Protein AF-A0A8I2YK38-F1 (afdb_monomer)

Mean predicted aligned error: 12.01 Å

Radius of gyration: 21.18 Å; Cα contacts (8 Å, |Δi|>4): 171; chains: 1; bounding box: 51×38×68 Å

Foldseek 3Di:
DDDDDDPPQDDCPVVVCVLCVVPVLEDADDDDLLLLLPPVSVVLLDPDPVLLVVVLVVCVVVVADSVLSCPDPPDPDRSVVSLVVSLVPQPDPVSSVVVSVVSVVVRQVSVCVSVLHQEDEDAQALVNLVQVQVVCVVVVNVVCVVCVAWPWAFRDDPPPDVPTSIYTYDYPNSHPHPLRVVVVCVVVVRDDPDRPPPPPCPVGPCSVPVVVSVVVVVVVVVVPVPPDPPVVVVVVVVVVPVVVVVVVVPPPDSHYD

Structure (mmCIF, N/CA/C/O backbone):
data_AF-A0A8I2YK38-F1
#
_entry.id   AF-A0A8I2YK38-F1
#
loop_
_atom_site.group_PDB
_atom_site.id
_atom_site.type_symbol
_atom_site.label_atom_id
_atom_site.label_alt_id
_atom_site.label_comp_id
_atom_site.label_asym_id
_atom_site.label_entity_id
_atom_site.label_seq_id
_atom_site.pdbx_PDB_ins_code
_atom_site.Cartn_x
_atom_site.Cartn_y
_atom_site.Cartn_z
_atom_site.occupancy
_atom_site.B_iso_or_equiv
_atom_site.auth_seq_id
_atom_site.auth_comp_id
_atom_site.auth_asym_id
_atom_site.auth_atom_id
_atom_site.pdbx_PDB_model_num
ATOM 1 N N . MET A 1 1 ? 30.674 -10.933 -12.367 1.00 35.00 1 MET A N 1
ATOM 2 C CA . MET A 1 1 ? 30.096 -10.271 -11.176 1.00 35.00 1 MET A CA 1
ATOM 3 C C . MET A 1 1 ? 29.044 -11.216 -10.600 1.00 35.00 1 MET A C 1
ATOM 5 O O . MET A 1 1 ? 28.008 -11.400 -11.221 1.00 35.00 1 MET A O 1
ATOM 9 N N . ALA A 1 2 ? 29.366 -11.944 -9.526 1.00 27.92 2 ALA A N 1
ATOM 10 C CA . ALA A 1 2 ? 28.515 -13.015 -9.001 1.00 27.92 2 ALA A CA 1
ATOM 11 C C . ALA A 1 2 ? 27.343 -12.428 -8.199 1.00 27.92 2 ALA A C 1
ATOM 13 O O . ALA A 1 2 ? 27.545 -11.806 -7.158 1.00 27.92 2 ALA A O 1
ATOM 14 N N . ILE A 1 3 ? 26.118 -12.608 -8.694 1.00 31.59 3 ILE A N 1
ATOM 15 C CA . ILE A 1 3 ? 24.895 -12.205 -7.997 1.00 31.59 3 ILE A CA 1
ATOM 16 C C . ILE A 1 3 ? 24.649 -13.238 -6.896 1.00 31.59 3 ILE A C 1
ATOM 18 O O . ILE A 1 3 ? 24.155 -14.334 -7.147 1.00 31.59 3 ILE A O 1
ATOM 22 N N . THR A 1 4 ? 25.049 -12.914 -5.669 1.00 34.44 4 THR A N 1
ATOM 23 C CA . THR A 1 4 ? 24.781 -13.737 -4.488 1.00 34.44 4 THR A CA 1
ATOM 24 C C . THR A 1 4 ? 23.267 -13.904 -4.328 1.00 34.44 4 THR A C 1
ATOM 26 O O . THR A 1 4 ? 22.542 -12.926 -4.133 1.00 34.44 4 THR A O 1
ATOM 29 N N . TYR A 1 5 ? 22.795 -15.145 -4.452 1.00 36.47 5 TYR A N 1
ATOM 30 C CA . TYR A 1 5 ? 21.388 -15.535 -4.381 1.00 36.47 5 TYR A CA 1
ATOM 31 C C . TYR A 1 5 ? 20.789 -15.056 -3.048 1.00 36.47 5 TYR A C 1
ATOM 33 O O . TYR A 1 5 ? 21.173 -15.522 -1.975 1.00 36.47 5 TYR A O 1
ATOM 41 N N . LYS A 1 6 ? 19.877 -14.076 -3.090 1.00 47.16 6 LYS A N 1
ATOM 42 C CA . LYS A 1 6 ? 19.120 -13.676 -1.896 1.00 47.16 6 LYS A CA 1
ATOM 43 C C . LYS A 1 6 ? 18.204 -14.841 -1.505 1.00 47.16 6 LYS A C 1
ATOM 45 O O . LYS A 1 6 ? 17.527 -15.370 -2.386 1.00 47.16 6 LYS A O 1
ATOM 50 N N . PRO A 1 7 ? 18.126 -15.213 -0.216 1.00 50.50 7 PRO A N 1
ATOM 51 C CA . PRO A 1 7 ? 17.180 -16.225 0.233 1.00 50.50 7 PRO A CA 1
ATOM 52 C C . PRO A 1 7 ? 15.769 -15.792 -0.170 1.00 50.50 7 PRO A C 1
ATOM 54 O O . PRO A 1 7 ? 15.380 -14.643 0.068 1.00 50.50 7 PRO A O 1
ATOM 57 N N . GLN A 1 8 ? 15.038 -16.696 -0.826 1.00 62.53 8 GLN A N 1
ATOM 58 C CA . GLN A 1 8 ? 13.647 -16.482 -1.207 1.00 62.53 8 GLN A CA 1
ATOM 59 C C . GLN A 1 8 ? 12.872 -16.029 0.033 1.00 62.53 8 GLN A C 1
ATOM 61 O O . GLN A 1 8 ? 12.900 -16.679 1.081 1.00 62.53 8 GLN A O 1
ATOM 66 N N . THR A 1 9 ? 12.226 -14.868 -0.059 1.00 69.44 9 THR A N 1
ATOM 67 C CA . THR A 1 9 ? 11.377 -14.380 1.028 1.00 69.44 9 THR A CA 1
ATOM 68 C C . THR A 1 9 ? 10.211 -15.356 1.142 1.00 69.44 9 THR A C 1
ATOM 70 O O . THR A 1 9 ? 9.413 -15.458 0.216 1.00 69.44 9 THR A O 1
ATOM 73 N N . ARG A 1 10 ? 10.157 -16.117 2.239 1.00 84.81 10 ARG A N 1
ATOM 74 C CA . ARG A 1 10 ? 9.098 -17.097 2.510 1.00 84.81 10 ARG A CA 1
ATOM 75 C C . ARG A 1 10 ? 7.720 -16.438 2.372 1.00 84.81 10 ARG A C 1
ATOM 77 O O . ARG A 1 10 ? 7.504 -15.380 2.963 1.00 84.81 10 ARG A O 1
ATOM 84 N N . ASP A 1 11 ? 6.807 -17.070 1.632 1.00 86.00 11 ASP A N 1
ATOM 85 C CA . ASP A 1 11 ? 5.402 -16.648 1.572 1.00 86.00 11 ASP A CA 1
ATOM 86 C C . ASP A 1 11 ? 4.767 -16.786 2.967 1.00 86.00 11 ASP A C 1
ATOM 88 O O . ASP A 1 11 ? 4.897 -17.815 3.637 1.00 86.00 11 ASP A O 1
ATOM 92 N N . ARG A 1 12 ? 4.119 -15.711 3.417 1.00 88.31 12 ARG A N 1
ATOM 93 C CA . ARG A 1 12 ? 3.544 -15.559 4.760 1.00 88.31 12 ARG A CA 1
ATOM 94 C C . ARG A 1 12 ? 2.036 -15.429 4.772 1.00 88.31 12 ARG A C 1
ATOM 96 O O . ARG A 1 12 ? 1.468 -15.192 5.834 1.00 88.31 12 ARG A O 1
ATOM 103 N N . THR A 1 13 ? 1.383 -15.638 3.636 1.00 91.00 13 THR A N 1
ATOM 104 C CA . THR A 1 13 ? -0.078 -15.585 3.525 1.00 91.00 13 THR A CA 1
ATOM 105 C C . THR A 1 13 ? -0.758 -16.411 4.626 1.00 91.00 13 THR A C 1
ATOM 107 O O . THR A 1 13 ? -1.637 -15.914 5.321 1.00 91.00 13 THR A O 1
ATOM 110 N N . ASN A 1 14 ? -0.262 -17.620 4.904 1.00 93.25 14 ASN A N 1
ATOM 111 C CA . ASN A 1 14 ? -0.806 -18.488 5.957 1.00 93.25 14 ASN A CA 1
ATOM 112 C C . ASN A 1 14 ? -0.627 -17.938 7.384 1.00 93.25 14 ASN A C 1
ATOM 114 O O . ASN A 1 14 ? -1.479 -18.162 8.241 1.00 93.25 14 ASN A O 1
ATOM 118 N N . GLU A 1 15 ? 0.475 -17.238 7.665 1.00 93.44 15 GLU A N 1
ATOM 119 C CA . GLU A 1 15 ? 0.699 -16.595 8.968 1.00 93.44 15 GLU A CA 1
ATOM 120 C C . GLU A 1 15 ? -0.261 -15.412 9.152 1.00 93.44 15 GLU A C 1
ATOM 122 O O . GLU A 1 15 ? -0.825 -15.242 10.231 1.00 93.44 15 GLU A O 1
ATOM 127 N N . ILE A 1 16 ? -0.496 -14.644 8.083 1.00 92.31 16 ILE A N 1
ATOM 128 C CA . ILE A 1 16 ? -1.442 -13.520 8.065 1.00 92.31 16 ILE A CA 1
ATOM 129 C C . ILE A 1 16 ? -2.876 -14.019 8.262 1.00 92.31 16 ILE A C 1
ATOM 131 O O . ILE A 1 16 ? -3.585 -13.484 9.108 1.00 92.31 16 ILE A O 1
ATOM 135 N N . ILE A 1 17 ? -3.279 -15.089 7.567 1.00 93.50 17 ILE A N 1
ATOM 136 C CA . ILE A 1 17 ? -4.600 -15.716 7.742 1.00 93.50 17 ILE A CA 1
ATOM 137 C C . ILE A 1 17 ? -4.817 -16.115 9.207 1.00 93.50 17 ILE A C 1
ATOM 139 O O . ILE A 1 17 ? -5.849 -15.798 9.793 1.00 93.50 17 ILE A O 1
ATOM 143 N N . LYS A 1 18 ? -3.825 -16.760 9.834 1.00 94.94 18 LYS A N 1
ATOM 144 C CA . LYS A 1 18 ? -3.903 -17.144 11.253 1.00 94.94 18 LYS A CA 1
ATOM 145 C C . LYS A 1 18 ? -3.998 -15.934 12.182 1.00 94.94 18 LYS A C 1
ATOM 147 O O . LYS A 1 18 ? -4.745 -15.980 13.152 1.00 94.94 18 LYS A O 1
ATOM 152 N N . ALA A 1 19 ? -3.263 -14.863 11.886 1.00 93.38 19 ALA A N 1
ATOM 153 C CA . ALA A 1 19 ? -3.302 -13.630 12.667 1.00 93.38 19 ALA A CA 1
ATOM 154 C C . ALA A 1 19 ? -4.646 -12.889 12.545 1.00 93.38 19 ALA A C 1
ATOM 156 O O . ALA A 1 19 ? -5.060 -12.229 13.496 1.00 93.38 19 ALA A O 1
ATOM 157 N N . LEU A 1 20 ? -5.328 -13.009 11.401 1.00 94.88 20 LEU A N 1
ATOM 158 C CA . LEU A 1 20 ? -6.631 -12.390 11.146 1.00 94.88 20 LEU A CA 1
ATOM 159 C C . LEU A 1 20 ? -7.821 -13.224 11.629 1.00 94.88 20 LEU A C 1
ATOM 161 O O . LEU A 1 20 ? -8.887 -12.656 11.846 1.00 94.88 20 LEU A O 1
ATOM 165 N N . ALA A 1 21 ? -7.651 -14.530 11.856 1.00 95.50 21 ALA A N 1
ATOM 166 C CA . ALA A 1 21 ? -8.719 -15.424 12.313 1.00 95.50 21 ALA A CA 1
ATOM 167 C C . ALA A 1 21 ? -9.529 -14.912 13.533 1.00 95.50 21 ALA A C 1
ATOM 169 O O . ALA A 1 21 ? -10.744 -15.112 13.548 1.00 95.50 21 ALA A O 1
ATOM 170 N N . PRO A 1 22 ? -8.938 -14.213 14.528 1.00 94.94 22 PRO A N 1
ATOM 171 C CA . PRO A 1 22 ? -9.695 -13.630 15.641 1.00 94.94 22 PRO A CA 1
ATOM 172 C C . PRO A 1 22 ? -10.600 -12.440 15.270 1.00 94.94 22 PRO A C 1
ATOM 174 O O . PRO A 1 22 ? -11.400 -12.010 16.101 1.00 94.94 22 PRO A O 1
ATOM 177 N N . TYR A 1 23 ? -10.478 -11.877 14.064 1.00 94.62 23 TYR A N 1
ATOM 178 C CA . TYR A 1 23 ? -11.150 -10.644 13.654 1.00 94.62 23 TYR A CA 1
ATOM 179 C C . TYR A 1 23 ? -12.110 -10.878 12.468 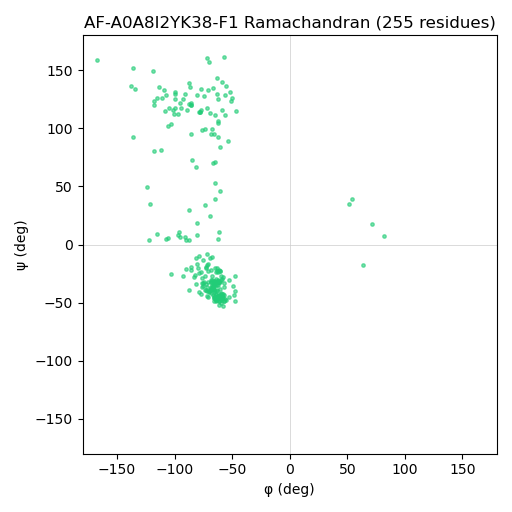1.00 94.62 23 TYR A C 1
ATOM 181 O O . TYR A 1 23 ? -11.800 -10.517 11.334 1.00 94.62 23 TYR A O 1
ATOM 189 N N . PRO A 1 24 ? -13.331 -11.398 12.705 1.00 94.56 24 PRO A N 1
ATOM 190 C CA . PRO A 1 24 ? -14.248 -11.844 11.644 1.00 94.56 24 PRO A CA 1
ATOM 191 C C . PRO A 1 24 ? -14.808 -10.720 10.759 1.00 94.56 24 PRO A C 1
ATOM 193 O O . PRO A 1 24 ? -15.458 -10.986 9.754 1.00 94.56 24 PRO A O 1
ATOM 196 N N . LYS A 1 25 ? -14.604 -9.455 11.141 1.00 94.12 25 LYS A N 1
ATOM 197 C CA . LYS A 1 25 ? -15.039 -8.290 10.358 1.00 94.12 25 LYS A CA 1
ATOM 198 C C . LYS A 1 25 ? -14.074 -7.934 9.227 1.00 94.12 25 LYS A C 1
ATOM 200 O O . LYS A 1 25 ? -14.428 -7.100 8.398 1.00 94.12 25 LYS A O 1
ATOM 205 N N . PHE A 1 26 ? -12.877 -8.518 9.218 1.00 91.25 26 PHE A N 1
ATOM 206 C CA . PHE A 1 26 ? -11.880 -8.278 8.185 1.00 91.25 26 PHE A CA 1
ATOM 207 C C . PHE A 1 26 ? -11.912 -9.413 7.170 1.00 91.25 26 PHE A C 1
ATOM 209 O O . PHE A 1 26 ? -11.849 -10.587 7.528 1.00 91.25 26 PHE A O 1
ATOM 216 N N . ASP A 1 27 ? -11.997 -9.031 5.902 1.00 93.19 27 ASP A N 1
ATOM 217 C CA . ASP A 1 27 ? -11.826 -9.924 4.764 1.00 93.19 27 ASP A CA 1
ATOM 218 C C . ASP A 1 27 ? -10.404 -9.743 4.230 1.00 93.19 27 ASP A C 1
ATOM 220 O O . ASP A 1 27 ? -9.998 -8.613 3.953 1.00 93.19 27 ASP A O 1
ATOM 224 N N . LEU A 1 28 ? -9.645 -10.834 4.125 1.00 93.50 28 LEU A N 1
ATOM 225 C CA . LEU A 1 28 ? -8.277 -10.793 3.617 1.00 93.50 28 LEU A CA 1
ATOM 226 C C . LEU A 1 28 ? -8.298 -10.882 2.093 1.00 93.50 28 LEU A C 1
ATOM 228 O O . LEU A 1 28 ? -8.693 -11.905 1.535 1.00 93.50 28 LEU A O 1
ATOM 232 N N . VAL A 1 29 ? -7.765 -9.859 1.426 1.00 93.88 29 VAL A N 1
ATOM 233 C CA . VAL A 1 29 ? -7.588 -9.866 -0.031 1.00 93.88 29 VAL A CA 1
ATOM 234 C C . VAL A 1 29 ? -6.108 -10.066 -0.364 1.00 93.88 29 VAL A C 1
ATOM 236 O O . VAL A 1 29 ? -5.324 -9.123 -0.252 1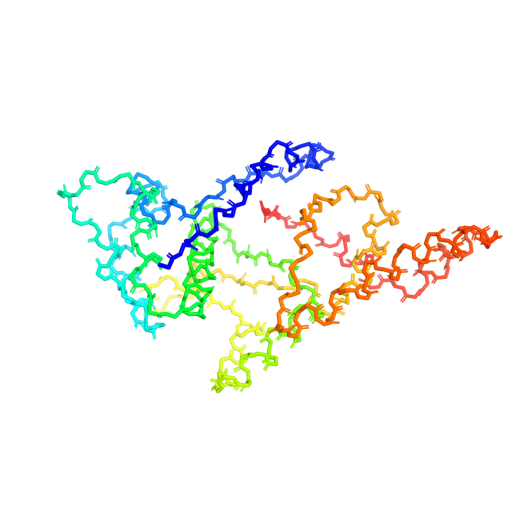.00 93.88 29 VAL A O 1
ATOM 239 N N . PRO A 1 30 ? -5.677 -11.278 -0.766 1.00 92.38 30 PRO A N 1
ATOM 240 C CA . PRO A 1 30 ? -4.284 -11.507 -1.117 1.00 92.38 30 PRO A CA 1
ATOM 241 C C . PRO A 1 30 ? -3.952 -10.775 -2.421 1.00 92.38 30 PRO A C 1
ATOM 243 O O . PRO A 1 30 ? -4.433 -11.137 -3.493 1.00 92.38 30 PRO A O 1
ATOM 246 N N . LEU A 1 31 ? -3.093 -9.761 -2.329 1.00 93.19 31 LEU A N 1
ATOM 247 C CA . LEU A 1 31 ? -2.559 -9.037 -3.479 1.00 93.19 31 LEU A CA 1
ATOM 248 C C . LEU A 1 31 ? -1.084 -9.358 -3.670 1.00 93.19 31 LEU A C 1
ATOM 250 O O . LEU A 1 31 ? -0.290 -9.319 -2.727 1.00 93.19 31 LEU A O 1
ATOM 254 N N . ARG A 1 32 ? -0.717 -9.652 -4.914 1.00 92.62 32 ARG A N 1
ATOM 255 C CA . ARG A 1 32 ? 0.657 -9.925 -5.318 1.00 92.62 32 ARG A CA 1
ATOM 256 C C . ARG A 1 32 ? 1.115 -8.902 -6.348 1.00 92.62 32 ARG A C 1
ATOM 258 O O . ARG A 1 32 ? 0.308 -8.391 -7.116 1.00 92.62 32 ARG A O 1
ATOM 265 N N . LEU A 1 33 ? 2.410 -8.589 -6.354 1.00 92.12 33 LEU A N 1
ATOM 266 C CA . LEU A 1 33 ? 2.968 -7.565 -7.245 1.00 92.12 33 LEU A CA 1
ATOM 267 C C . LEU A 1 33 ? 2.847 -7.956 -8.719 1.00 92.12 33 LEU A C 1
ATOM 269 O O . LEU A 1 33 ? 2.602 -7.100 -9.563 1.00 92.12 33 LEU A O 1
ATOM 273 N N . GLU A 1 34 ? 2.991 -9.245 -9.016 1.00 93.00 34 GLU A N 1
ATOM 274 C CA . GLU A 1 34 ? 2.850 -9.796 -10.361 1.00 93.00 34 GLU A CA 1
ATOM 275 C C . GLU A 1 34 ? 1.452 -9.584 -10.959 1.00 93.00 34 GLU A C 1
ATOM 277 O O . GLU A 1 34 ? 1.335 -9.536 -12.178 1.00 93.00 34 GLU A O 1
ATOM 282 N N . TYR A 1 35 ? 0.412 -9.362 -10.144 1.00 92.19 35 TYR A N 1
ATOM 283 C CA . TYR A 1 35 ? -0.938 -9.079 -10.649 1.00 92.19 35 TYR A CA 1
ATOM 284 C C . TYR A 1 35 ? -1.013 -7.780 -11.452 1.00 92.19 35 TYR A C 1
ATOM 286 O O . TYR A 1 35 ? -1.865 -7.652 -12.323 1.00 92.19 35 TYR A O 1
ATOM 294 N N . ALA A 1 36 ? -0.079 -6.844 -11.246 1.00 89.69 36 ALA A N 1
ATOM 295 C CA . ALA A 1 36 ? -0.000 -5.644 -12.076 1.00 89.69 36 ALA A CA 1
ATOM 296 C C . ALA A 1 36 ? 0.304 -5.964 -13.554 1.00 89.69 36 ALA A C 1
ATOM 298 O O . ALA A 1 36 ? 0.014 -5.143 -14.422 1.00 89.69 36 ALA A O 1
ATOM 299 N N . PHE A 1 37 ? 0.853 -7.150 -13.830 1.00 89.12 37 PHE A N 1
ATOM 300 C CA . PHE A 1 37 ? 1.181 -7.666 -15.160 1.00 89.12 37 PHE A CA 1
ATOM 301 C C . PHE A 1 37 ? 0.225 -8.787 -15.606 1.00 89.12 37 PHE A C 1
ATOM 303 O O . PHE A 1 37 ? 0.438 -9.384 -16.657 1.00 89.12 37 PHE A O 1
ATOM 310 N N . ASP A 1 38 ? -0.815 -9.091 -14.824 1.00 89.44 38 ASP A N 1
ATOM 311 C CA . ASP A 1 38 ? -1.799 -10.125 -15.139 1.00 89.44 38 ASP A CA 1
ATOM 312 C C . ASP A 1 38 ? -3.043 -9.504 -15.787 1.00 89.44 38 ASP A C 1
ATOM 314 O O . ASP A 1 38 ? -3.820 -8.783 -15.157 1.00 89.44 38 ASP A O 1
ATOM 318 N N . ASP A 1 39 ? -3.245 -9.805 -17.068 1.00 87.31 39 ASP A N 1
ATOM 319 C CA . ASP A 1 39 ? -4.378 -9.300 -17.841 1.00 87.31 39 ASP A CA 1
ATOM 320 C C . ASP A 1 39 ? -5.728 -9.771 -17.285 1.00 87.31 39 ASP A C 1
ATOM 322 O O . ASP A 1 39 ? -6.710 -9.027 -17.302 1.00 87.31 39 ASP A O 1
ATOM 326 N N . SER A 1 40 ? -5.779 -10.994 -16.754 1.00 90.62 40 SER A N 1
ATOM 327 C CA . SER A 1 40 ? -6.998 -11.555 -16.175 1.00 90.62 40 SER A CA 1
ATOM 328 C C . SER A 1 40 ? -7.396 -10.825 -14.893 1.00 90.62 40 SER A C 1
ATOM 330 O O . SER A 1 40 ? -8.581 -10.553 -14.680 1.00 90.62 40 SER A O 1
ATOM 332 N N . TRP A 1 41 ? -6.408 -10.419 -14.089 1.00 91.44 41 TRP A N 1
ATOM 333 C CA . TRP A 1 41 ? -6.636 -9.591 -12.913 1.00 91.44 41 TRP A CA 1
ATOM 334 C C . TRP A 1 41 ? -7.195 -8.228 -13.316 1.00 91.44 41 TRP A C 1
ATOM 336 O O . TRP A 1 41 ? -8.245 -7.841 -12.805 1.00 91.44 41 TRP A O 1
ATOM 346 N N . TRP A 1 42 ? -6.582 -7.551 -14.294 1.00 88.94 42 TRP A N 1
ATOM 347 C CA . TRP A 1 42 ? -7.085 -6.275 -14.814 1.00 88.94 42 TRP A CA 1
ATOM 348 C C . TRP A 1 42 ? -8.533 -6.374 -15.296 1.00 88.94 42 TRP A C 1
ATOM 350 O O . TRP A 1 42 ? -9.368 -5.590 -14.859 1.00 88.94 42 TRP A O 1
ATOM 360 N N . ARG A 1 43 ? -8.881 -7.394 -16.087 1.00 89.38 43 ARG A N 1
ATOM 361 C CA . ARG A 1 43 ? -10.275 -7.622 -16.516 1.00 89.38 43 ARG A CA 1
ATOM 362 C C . ARG A 1 43 ? -11.244 -7.827 -15.349 1.00 89.38 43 ARG A C 1
ATOM 364 O O . ARG A 1 43 ? -12.418 -7.503 -15.475 1.00 89.38 43 ARG A O 1
ATOM 371 N N . SER A 1 44 ? -10.776 -8.369 -14.223 1.00 90.94 44 SER A N 1
ATOM 372 C CA . SER A 1 44 ? -11.616 -8.575 -13.038 1.00 90.94 44 SER A CA 1
ATOM 373 C C . SER A 1 44 ? -11.884 -7.289 -12.248 1.00 90.94 44 SER A C 1
ATOM 375 O O . SER A 1 44 ? -12.924 -7.177 -11.602 1.00 90.94 44 SER A O 1
ATOM 377 N N . ILE A 1 45 ? -10.960 -6.323 -12.290 1.00 89.19 45 ILE A N 1
ATOM 378 C CA . ILE A 1 45 ? -11.044 -5.087 -11.498 1.00 89.19 45 ILE A CA 1
ATOM 379 C C . ILE A 1 45 ? -11.491 -3.863 -12.303 1.00 89.19 45 ILE A C 1
ATOM 381 O O . ILE A 1 45 ? -12.048 -2.936 -11.715 1.00 89.19 45 ILE A O 1
ATOM 385 N N . THR A 1 46 ? -11.269 -3.841 -13.620 1.00 84.00 46 THR A N 1
ATOM 386 C CA . THR A 1 46 ? -11.722 -2.766 -14.509 1.00 84.00 46 THR A CA 1
ATOM 387 C C . THR A 1 46 ? -12.987 -3.198 -15.228 1.00 84.00 46 THR A C 1
ATOM 389 O O . THR A 1 46 ? -12.969 -4.140 -16.015 1.00 84.00 46 THR A O 1
ATOM 392 N N . THR A 1 47 ? -14.086 -2.486 -14.991 1.00 73.31 47 THR A N 1
ATOM 393 C CA . THR A 1 47 ? -15.361 -2.717 -15.690 1.00 73.31 47 THR A CA 1
ATOM 394 C C . THR A 1 47 ? -15.329 -2.257 -17.151 1.00 73.31 47 THR A C 1
ATOM 396 O O . THR A 1 47 ? -16.181 -2.674 -17.932 1.00 73.31 47 THR A O 1
ATOM 399 N N . THR A 1 48 ? -14.364 -1.404 -17.519 1.00 72.81 48 THR A N 1
ATOM 400 C CA . THR A 1 48 ? -14.289 -0.740 -18.827 1.00 72.81 48 THR A CA 1
ATOM 401 C C . THR A 1 48 ? -12.850 -0.748 -19.350 1.00 72.81 48 THR A C 1
ATOM 403 O O . THR A 1 48 ? -11.923 -0.408 -18.618 1.00 72.81 48 THR A O 1
ATOM 406 N N . ASP A 1 49 ? -12.651 -1.043 -20.639 1.00 67.81 49 ASP A N 1
ATOM 407 C CA . ASP A 1 49 ? -11.324 -1.013 -21.289 1.00 67.81 49 ASP A CA 1
ATOM 408 C C . ASP A 1 49 ? -10.654 0.376 -21.255 1.00 67.81 49 ASP A C 1
ATOM 410 O O . ASP A 1 49 ? -9.428 0.499 -21.322 1.00 67.81 49 ASP A O 1
ATOM 414 N N . GLN A 1 50 ? -11.451 1.437 -21.104 1.00 66.00 50 GLN A N 1
ATOM 415 C CA . GLN A 1 50 ? -10.987 2.822 -21.031 1.00 66.00 50 GLN A CA 1
ATOM 416 C C . GLN A 1 50 ? -10.073 3.073 -19.814 1.00 66.00 50 GLN A C 1
ATOM 418 O O . GLN A 1 50 ? -9.114 3.844 -19.920 1.00 66.00 50 GLN A O 1
ATOM 423 N N . ASP A 1 51 ? -10.281 2.352 -18.709 1.00 67.00 51 ASP A N 1
ATOM 424 C CA . ASP A 1 51 ? -9.524 2.480 -17.456 1.00 67.00 51 ASP A CA 1
ATOM 425 C C . ASP A 1 51 ? -8.032 2.140 -17.657 1.00 67.00 51 ASP A C 1
ATOM 427 O O . ASP A 1 51 ? -7.143 2.747 -17.057 1.00 67.00 51 ASP A O 1
ATOM 431 N N . ARG A 1 52 ? -7.725 1.222 -18.585 1.00 67.12 52 ARG A N 1
ATOM 432 C CA . ARG A 1 52 ? -6.345 0.787 -18.878 1.00 67.12 52 ARG A CA 1
ATOM 433 C C . ARG A 1 52 ? -5.524 1.861 -19.585 1.00 67.12 52 ARG A C 1
ATOM 435 O O . ARG A 1 52 ? -4.309 1.970 -19.392 1.00 67.12 52 ARG A O 1
ATOM 442 N N . SER A 1 53 ? -6.181 2.672 -20.410 1.00 65.69 53 SER A N 1
ATOM 443 C CA . SER A 1 53 ? -5.522 3.771 -21.117 1.00 65.69 53 SER A CA 1
ATOM 444 C C . SER A 1 53 ? -5.080 4.875 -20.149 1.00 65.69 53 SER A C 1
ATOM 446 O O . SER A 1 53 ? -3.963 5.375 -20.270 1.00 65.69 53 SER A O 1
ATOM 448 N N . GLN A 1 54 ? -5.895 5.164 -19.129 1.00 65.50 54 GLN A N 1
ATOM 449 C CA . GLN A 1 54 ? -5.602 6.149 -18.084 1.00 65.50 54 GLN A CA 1
ATOM 450 C C . GLN A 1 54 ? -4.458 5.704 -17.175 1.00 65.50 54 GLN A C 1
ATOM 452 O O . GLN A 1 54 ? -3.589 6.512 -16.851 1.00 65.50 54 GLN A O 1
ATOM 457 N N . LEU A 1 55 ? -4.387 4.406 -16.862 1.00 66.69 55 LEU A N 1
ATOM 458 C CA . LEU A 1 55 ? -3.266 3.813 -16.133 1.00 66.69 55 LEU A CA 1
ATOM 459 C C . LEU A 1 55 ? -1.919 4.150 -16.792 1.00 66.69 55 LEU A C 1
ATOM 461 O O . LEU A 1 55 ? -0.971 4.578 -16.138 1.00 66.69 55 LEU A O 1
ATOM 465 N 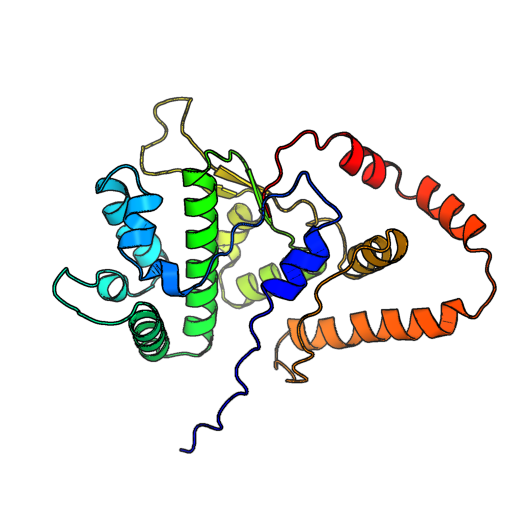N . THR A 1 56 ? -1.855 4.017 -18.121 1.00 61.41 56 THR A N 1
ATOM 466 C CA . THR A 1 56 ? -0.640 4.331 -18.890 1.00 61.41 56 THR A CA 1
ATOM 467 C C . THR A 1 56 ? -0.246 5.810 -18.740 1.00 61.41 56 THR A C 1
ATOM 469 O O . THR A 1 56 ? 0.934 6.146 -18.768 1.00 61.41 56 THR A O 1
ATOM 472 N N . ILE A 1 57 ? -1.216 6.711 -18.581 1.00 56.59 57 ILE A N 1
ATOM 473 C CA . ILE A 1 57 ? -0.962 8.153 -18.480 1.00 56.59 57 ILE A CA 1
ATOM 474 C C . ILE A 1 57 ? -0.433 8.508 -17.082 1.00 56.59 57 ILE A C 1
ATOM 476 O O . ILE A 1 57 ? 0.534 9.262 -16.973 1.00 56.59 57 ILE A O 1
ATOM 480 N N . GLU A 1 58 ? -1.005 7.932 -16.021 1.00 62.56 58 GLU A N 1
ATOM 481 C CA . GLU A 1 58 ? -0.577 8.193 -14.637 1.00 62.56 58 GLU A CA 1
ATOM 482 C C . GLU A 1 58 ? 0.858 7.716 -14.370 1.00 62.56 58 GLU A C 1
ATOM 484 O O . GLU A 1 58 ? 1.682 8.482 -13.877 1.00 62.56 58 GLU A O 1
ATOM 489 N N . LEU A 1 59 ? 1.199 6.488 -14.772 1.00 67.12 59 LEU A N 1
ATOM 490 C CA . LEU A 1 59 ? 2.555 5.953 -14.588 1.00 67.12 59 LEU A CA 1
ATOM 491 C C . LEU A 1 59 ? 3.610 6.710 -15.419 1.00 67.12 59 LEU A C 1
ATOM 493 O O . LEU A 1 59 ? 4.757 6.831 -14.990 1.00 67.12 59 LEU A O 1
ATOM 497 N N . GLY A 1 60 ? 3.229 7.239 -16.588 1.00 61.62 60 GLY A N 1
ATOM 498 C CA . GLY A 1 60 ? 4.123 8.044 -17.425 1.00 61.62 60 GLY A CA 1
ATOM 499 C C . GLY A 1 60 ? 4.476 9.385 -16.779 1.00 61.62 60 GLY A C 1
ATOM 500 O O . GLY A 1 60 ? 5.614 9.842 -16.889 1.00 61.62 60 GLY A O 1
ATOM 501 N N . LYS A 1 61 ? 3.534 9.986 -16.038 1.00 66.75 61 LYS A N 1
ATOM 502 C CA . LYS A 1 61 ? 3.768 11.215 -15.266 1.00 66.75 61 LYS A CA 1
ATOM 503 C C . LYS A 1 61 ? 4.804 11.012 -14.156 1.00 66.75 61 LYS A C 1
ATOM 505 O O . LYS A 1 61 ? 5.611 11.905 -13.913 1.00 66.75 61 LYS A O 1
ATOM 510 N N . ASP A 1 62 ? 4.824 9.830 -13.545 1.00 63.75 62 ASP A N 1
ATOM 511 C CA . ASP A 1 62 ? 5.792 9.455 -12.505 1.00 63.75 62 ASP A CA 1
ATOM 512 C C . ASP A 1 62 ? 7.157 9.011 -13.076 1.00 63.75 62 ASP A C 1
ATOM 514 O O . ASP A 1 62 ? 8.021 8.523 -12.342 1.00 63.75 62 ASP A O 1
ATOM 518 N N . GLY A 1 63 ? 7.371 9.175 -14.389 1.00 61.22 63 GLY A N 1
ATOM 519 C CA . GLY A 1 63 ? 8.625 8.844 -15.066 1.00 61.22 63 GLY A CA 1
ATOM 520 C C . GLY A 1 63 ? 8.884 7.343 -15.191 1.00 61.22 63 GLY A C 1
ATOM 521 O O . GLY A 1 63 ? 10.025 6.932 -15.409 1.00 61.22 63 GLY A O 1
ATOM 522 N N . LEU A 1 64 ? 7.853 6.507 -15.031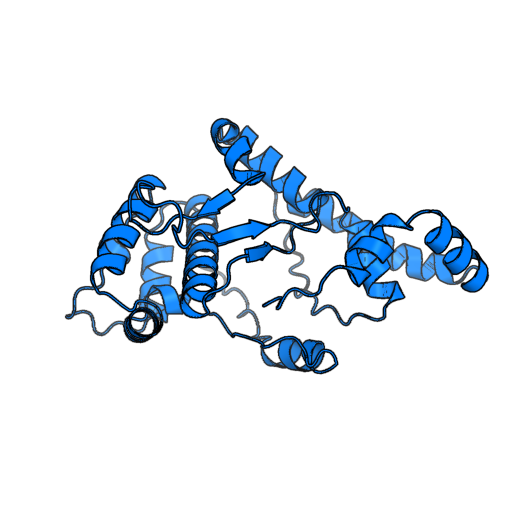 1.00 65.94 64 LEU A N 1
ATOM 523 C CA . LEU A 1 64 ? 7.971 5.070 -15.237 1.00 65.94 64 LEU A CA 1
ATOM 524 C C . LEU A 1 64 ? 7.731 4.717 -16.705 1.00 65.94 64 LEU A C 1
ATOM 526 O O . LEU A 1 64 ? 6.824 5.233 -17.353 1.00 65.94 64 LEU A O 1
ATOM 530 N N . TYR A 1 65 ? 8.534 3.785 -17.219 1.00 62.88 65 TYR A N 1
ATOM 531 C CA . TYR A 1 65 ? 8.373 3.245 -18.566 1.00 62.88 65 TYR A CA 1
ATOM 532 C C . TYR A 1 65 ? 7.082 2.422 -18.649 1.00 62.88 65 TYR A C 1
ATOM 534 O O . TYR A 1 65 ? 7.031 1.271 -18.216 1.00 62.88 65 TYR A O 1
ATOM 542 N N . THR A 1 66 ? 6.024 3.024 -19.188 1.00 65.94 66 THR A N 1
ATOM 543 C CA . THR A 1 66 ? 4.691 2.409 -19.296 1.00 65.94 66 THR A CA 1
ATOM 544 C C . THR A 1 66 ? 4.547 1.458 -20.469 1.00 65.94 66 THR A C 1
ATOM 546 O O . THR A 1 66 ? 3.667 0.598 -20.457 1.00 65.94 66 THR A O 1
ATOM 549 N N . GLU A 1 67 ? 5.457 1.540 -21.437 1.00 63.44 67 GLU A N 1
ATOM 550 C CA . GLU A 1 67 ? 5.565 0.582 -22.538 1.00 63.44 67 GLU A CA 1
ATOM 551 C C . GLU A 1 67 ? 5.769 -0.848 -22.020 1.00 63.44 67 GLU A C 1
ATOM 553 O O . GLU A 1 67 ? 5.205 -1.785 -22.572 1.00 63.44 67 GLU A O 1
ATOM 558 N N . ALA A 1 68 ? 6.460 -1.016 -20.887 1.00 61.34 68 ALA A N 1
ATOM 559 C CA . ALA A 1 68 ? 6.667 -2.321 -20.261 1.00 61.34 68 ALA A CA 1
ATOM 560 C C . ALA A 1 68 ? 5.409 -2.896 -19.578 1.00 61.34 68 ALA A C 1
ATOM 562 O O . ALA A 1 68 ? 5.325 -4.102 -19.359 1.00 61.34 68 ALA A O 1
ATOM 563 N N . LEU A 1 69 ? 4.419 -2.062 -19.238 1.00 62.81 69 LEU A N 1
ATOM 564 C CA . LEU A 1 69 ? 3.127 -2.520 -18.703 1.00 62.81 69 LEU A CA 1
ATOM 565 C C . LEU A 1 69 ? 2.143 -2.878 -19.820 1.00 62.81 69 LEU A C 1
ATOM 567 O O . LEU A 1 69 ? 1.231 -3.677 -19.613 1.00 62.81 69 LEU A O 1
ATOM 571 N N . ARG A 1 70 ? 2.353 -2.336 -21.023 1.00 62.09 70 ARG A N 1
ATOM 572 C CA . ARG A 1 70 ? 1.640 -2.724 -22.240 1.00 62.09 70 ARG A CA 1
ATOM 573 C C . ARG A 1 70 ? 2.274 -3.981 -22.819 1.00 62.09 70 ARG A C 1
ATOM 575 O O . ARG A 1 70 ? 2.848 -3.958 -23.903 1.00 62.09 70 ARG A O 1
ATOM 582 N N . HIS A 1 71 ? 2.163 -5.096 -22.103 1.00 55.59 71 HIS A N 1
ATOM 583 C CA . HIS A 1 71 ? 2.341 -6.383 -22.764 1.00 55.59 71 HIS A CA 1
ATOM 584 C C . HIS A 1 71 ? 1.236 -6.480 -23.818 1.00 55.59 71 HIS A C 1
ATOM 586 O O . HIS A 1 71 ? 0.054 -6.585 -23.493 1.00 55.59 71 HIS A O 1
ATOM 592 N N . GLY A 1 72 ? 1.617 -6.324 -25.087 1.00 50.56 72 GLY A N 1
ATOM 593 C CA . GLY A 1 72 ? 0.712 -6.557 -26.202 1.00 50.56 72 GLY A CA 1
ATOM 594 C C . GLY A 1 72 ? 0.164 -7.989 -26.143 1.00 50.56 72 GLY A C 1
ATOM 595 O O . GLY A 1 72 ? 0.777 -8.848 -25.505 1.00 50.56 72 GLY A O 1
ATOM 596 N N . PRO A 1 73 ? -0.953 -8.278 -26.830 1.00 54.12 73 PRO A N 1
ATOM 597 C CA . PRO A 1 73 ? -1.629 -9.585 -26.826 1.00 54.12 73 PRO A CA 1
ATOM 598 C C . PRO A 1 73 ? -0.791 -10.764 -27.374 1.00 54.12 73 PRO A C 1
ATOM 600 O O . PRO A 1 73 ? -1.330 -11.835 -27.619 1.00 54.12 73 PRO A O 1
ATOM 603 N N . SER A 1 74 ? 0.511 -10.577 -27.587 1.00 54.19 74 SER A N 1
ATOM 604 C CA . SER A 1 74 ? 1.432 -11.485 -28.267 1.00 54.19 74 SER A CA 1
ATOM 605 C C . SER A 1 74 ? 2.638 -11.918 -27.421 1.00 54.19 74 SER A C 1
ATOM 607 O O . SER A 1 74 ? 3.520 -12.590 -27.946 1.00 54.19 74 SER A O 1
ATOM 609 N N . CYS A 1 75 ? 2.726 -11.526 -26.146 1.00 57.88 75 CYS A N 1
ATOM 610 C CA . CYS A 1 75 ? 3.801 -11.976 -25.256 1.00 57.88 75 CYS A CA 1
ATOM 611 C C . CYS A 1 75 ? 3.295 -13.061 -24.295 1.00 57.88 75 CYS A C 1
ATOM 613 O O . CYS A 1 75 ? 2.672 -12.740 -23.288 1.00 57.88 75 CYS A O 1
ATOM 615 N N . ASP A 1 76 ? 3.649 -14.323 -24.556 1.00 81.25 76 ASP A N 1
ATOM 616 C CA . ASP A 1 76 ? 3.363 -15.506 -23.714 1.00 81.25 76 ASP A CA 1
ATOM 617 C C . ASP A 1 76 ? 4.152 -15.535 -22.380 1.00 81.25 76 ASP A C 1
ATOM 619 O O . ASP A 1 76 ? 4.428 -16.591 -21.806 1.00 81.25 76 ASP A O 1
ATOM 623 N N . LEU A 1 77 ? 4.582 -14.375 -21.882 1.00 85.69 77 LEU A N 1
ATOM 624 C CA . LEU A 1 77 ? 5.374 -14.265 -20.660 1.00 85.69 77 LEU A CA 1
ATOM 625 C C . LEU A 1 77 ? 4.482 -14.439 -19.428 1.00 85.69 77 LEU A C 1
ATOM 627 O O . LEU A 1 77 ? 3.437 -13.805 -19.295 1.00 85.69 77 LEU A O 1
ATOM 631 N N . SER A 1 78 ? 4.939 -15.255 -18.476 1.00 91.00 78 SER A N 1
ATOM 632 C CA . SER A 1 78 ? 4.322 -15.340 -17.150 1.00 91.00 78 SER A CA 1
ATOM 633 C C . SER A 1 78 ? 4.346 -13.961 -16.467 1.00 91.00 78 SER A C 1
ATOM 635 O O . SER A 1 78 ? 5.384 -13.293 -16.524 1.00 91.00 78 SER A O 1
ATOM 637 N N . PRO A 1 79 ? 3.283 -13.535 -15.749 1.00 91.31 79 PRO A N 1
ATOM 638 C CA . PRO A 1 79 ? 3.250 -12.245 -15.044 1.00 91.31 79 PRO A CA 1
ATOM 639 C C . PRO A 1 79 ? 4.446 -12.024 -14.103 1.00 91.31 79 PRO A C 1
ATOM 641 O O . PRO A 1 79 ? 4.922 -10.904 -13.910 1.00 91.31 79 PRO A O 1
ATOM 644 N N . VAL A 1 80 ? 4.985 -13.112 -13.544 1.00 91.44 80 VAL A N 1
ATOM 645 C CA . VAL A 1 80 ? 6.185 -13.088 -12.696 1.00 91.44 80 VAL A CA 1
ATOM 646 C C . VAL A 1 80 ? 7.437 -12.728 -13.500 1.00 91.44 80 VAL A C 1
ATOM 648 O O . VAL A 1 80 ? 8.275 -11.956 -13.027 1.00 91.44 80 VAL A O 1
ATOM 651 N N . ASP A 1 81 ? 7.579 -13.272 -14.706 1.00 91.38 81 ASP A N 1
ATOM 652 C CA . ASP A 1 81 ? 8.725 -13.006 -15.576 1.00 91.38 81 ASP A CA 1
ATOM 653 C C . ASP A 1 81 ? 8.627 -11.619 -16.217 1.00 91.38 81 ASP A C 1
ATOM 655 O O . ASP A 1 81 ? 9.644 -10.933 -16.332 1.00 91.38 81 ASP A O 1
ATOM 659 N N . ALA A 1 82 ? 7.411 -11.148 -16.509 1.00 90.00 82 ALA A N 1
ATOM 660 C CA . ALA A 1 82 ? 7.144 -9.766 -16.899 1.00 90.00 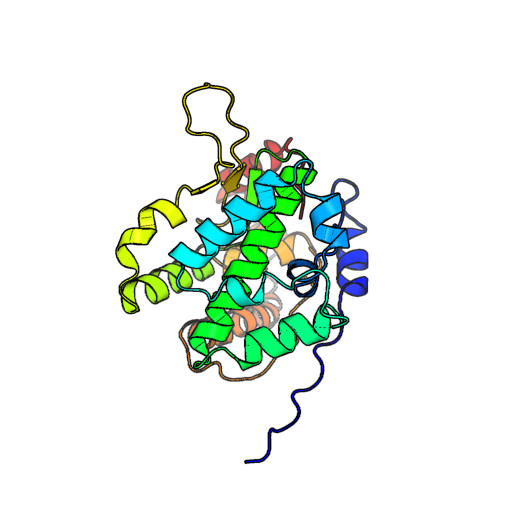82 ALA A CA 1
ATOM 661 C C . ALA A 1 82 ? 7.584 -8.774 -15.806 1.00 90.00 82 ALA A C 1
ATOM 663 O O . ALA A 1 82 ? 8.374 -7.866 -16.073 1.00 90.00 82 ALA A O 1
ATOM 664 N N . LEU A 1 83 ? 7.172 -8.997 -14.549 1.00 90.94 83 LEU A N 1
ATOM 665 C CA . LEU A 1 83 ? 7.604 -8.186 -13.405 1.00 90.94 83 LEU A CA 1
ATOM 666 C C . LEU A 1 83 ? 9.132 -8.198 -13.246 1.00 90.94 83 LEU A C 1
ATOM 668 O O . LEU A 1 83 ? 9.742 -7.151 -13.036 1.00 90.94 83 LEU A O 1
ATOM 672 N N . ARG A 1 84 ? 9.775 -9.370 -13.339 1.00 91.69 84 ARG A N 1
ATOM 673 C CA . ARG A 1 84 ? 11.242 -9.483 -13.238 1.00 91.69 84 ARG A CA 1
ATOM 674 C C . ARG A 1 84 ? 11.949 -8.726 -14.353 1.00 91.69 84 ARG A C 1
ATOM 676 O O . ARG A 1 84 ? 12.911 -8.019 -14.066 1.00 91.69 84 ARG A O 1
ATOM 683 N N . THR A 1 85 ? 11.465 -8.858 -15.584 1.00 90.75 85 THR A N 1
ATOM 684 C CA . THR A 1 85 ? 12.011 -8.161 -16.754 1.00 90.75 85 THR A CA 1
ATOM 685 C C . THR A 1 85 ? 11.884 -6.651 -16.581 1.00 90.75 85 THR A C 1
ATOM 687 O O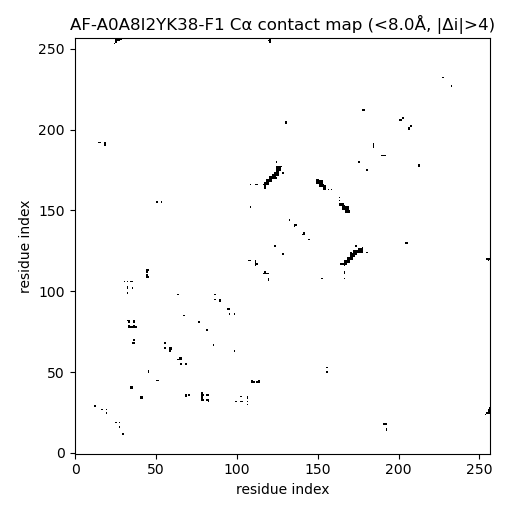 . THR A 1 85 ? 12.872 -5.938 -16.733 1.00 90.75 85 THR A O 1
ATOM 690 N N . TYR A 1 86 ? 10.718 -6.171 -16.137 1.00 89.88 86 TYR A N 1
ATOM 691 C CA . TYR A 1 86 ? 10.491 -4.759 -15.831 1.00 89.88 86 TYR A CA 1
ATOM 692 C C . TYR A 1 86 ? 11.419 -4.235 -14.727 1.00 89.88 86 TYR A C 1
ATOM 694 O O . TYR A 1 86 ? 12.044 -3.188 -14.875 1.00 89.88 86 TYR A O 1
ATOM 702 N N . LEU A 1 87 ? 11.562 -4.964 -13.617 1.00 90.50 87 LEU A N 1
ATOM 703 C CA . LEU A 1 87 ? 12.463 -4.543 -12.542 1.00 90.50 87 LEU A CA 1
ATOM 704 C C . LEU A 1 87 ? 13.937 -4.579 -12.974 1.00 90.50 87 LEU A C 1
ATOM 706 O O . LEU A 1 87 ? 14.716 -3.752 -12.505 1.00 90.50 87 LEU A O 1
ATOM 710 N N . ALA A 1 88 ? 14.319 -5.503 -13.861 1.00 91.50 88 ALA A N 1
ATOM 711 C CA . ALA A 1 88 ? 15.672 -5.603 -14.406 1.00 91.50 88 ALA A CA 1
ATOM 712 C C . ALA A 1 88 ? 15.994 -4.499 -15.426 1.00 91.50 88 ALA A C 1
ATOM 714 O O . ALA A 1 88 ? 17.158 -4.125 -15.551 1.00 91.50 88 ALA A O 1
ATOM 715 N N . SER A 1 89 ? 14.991 -3.953 -16.124 1.00 90.81 89 SER A N 1
ATOM 716 C CA . SER A 1 89 ? 15.190 -2.831 -17.051 1.00 90.81 89 SER A CA 1
ATOM 717 C C . SER A 1 89 ? 15.382 -1.485 -16.349 1.00 90.81 89 SER A C 1
ATOM 719 O O . SER A 1 89 ? 15.788 -0.513 -16.982 1.00 90.81 89 SER A O 1
ATOM 721 N N . LEU A 1 90 ? 15.084 -1.390 -15.048 1.00 88.19 90 LEU A N 1
ATOM 722 C CA . LEU A 1 90 ? 15.257 -0.149 -14.297 1.00 88.19 90 LEU A CA 1
ATOM 723 C C . LEU A 1 90 ? 16.749 0.105 -14.011 1.00 88.19 90 LEU A C 1
ATOM 725 O O . LEU A 1 90 ? 17.419 -0.753 -13.434 1.00 88.19 90 LEU A O 1
ATOM 729 N N . PRO A 1 91 ? 17.278 1.298 -14.339 1.00 88.69 91 PRO A N 1
ATOM 730 C CA . PRO A 1 91 ? 18.721 1.550 -14.319 1.00 88.69 91 PRO A CA 1
ATOM 731 C C . PRO A 1 91 ? 19.311 1.652 -12.906 1.00 88.69 91 PRO A C 1
ATOM 733 O O . PRO A 1 91 ? 20.524 1.544 -12.734 1.00 88.69 91 PRO A O 1
ATOM 736 N N . THR A 1 92 ? 18.484 1.899 -11.882 1.00 89.19 92 THR A N 1
ATOM 737 C CA . THR A 1 92 ? 18.951 2.178 -10.517 1.00 89.19 92 THR A CA 1
ATOM 738 C C . THR A 1 92 ? 18.145 1.439 -9.450 1.00 89.19 92 THR A C 1
ATOM 740 O O . THR A 1 92 ? 16.948 1.184 -9.577 1.00 89.19 92 THR A O 1
ATOM 743 N N . GLN A 1 93 ? 18.794 1.147 -8.318 1.00 85.88 93 GLN A N 1
ATOM 744 C CA . GLN A 1 93 ? 18.147 0.510 -7.163 1.00 85.88 93 GLN A CA 1
ATOM 745 C C . GLN A 1 93 ? 17.040 1.383 -6.538 1.00 85.88 93 GLN A C 1
ATOM 747 O O . GLN A 1 93 ? 16.073 0.865 -5.964 1.00 85.88 93 GLN A O 1
ATOM 752 N N . THR A 1 94 ? 17.174 2.707 -6.630 1.00 83.31 94 THR A N 1
ATOM 753 C CA . THR A 1 94 ? 16.145 3.663 -6.202 1.00 83.31 94 THR A CA 1
ATOM 754 C C . THR A 1 94 ? 14.940 3.620 -7.135 1.00 83.31 94 THR A C 1
ATOM 756 O O . THR A 1 94 ? 13.819 3.572 -6.633 1.00 83.31 94 THR A O 1
ATOM 759 N N . ALA A 1 95 ? 15.149 3.520 -8.455 1.00 83.81 95 ALA A N 1
ATOM 760 C CA . ALA A 1 95 ? 14.070 3.327 -9.423 1.00 83.81 95 ALA A CA 1
ATOM 761 C C . ALA A 1 95 ? 13.305 2.024 -9.160 1.00 83.81 95 ALA A C 1
ATOM 763 O O . ALA A 1 95 ? 12.082 2.050 -9.120 1.00 83.81 95 ALA A O 1
ATOM 764 N N . ILE A 1 96 ? 13.999 0.918 -8.856 1.00 87.50 96 ILE A N 1
ATOM 765 C CA . ILE A 1 96 ? 13.360 -0.351 -8.455 1.00 87.50 96 ILE A CA 1
ATOM 766 C C . ILE A 1 96 ? 12.458 -0.152 -7.231 1.00 87.50 96 ILE A C 1
ATOM 768 O O . ILE A 1 96 ? 11.309 -0.586 -7.212 1.00 87.50 96 ILE A O 1
ATOM 772 N N . SER A 1 97 ? 12.969 0.519 -6.197 1.00 85.62 97 SER A N 1
ATOM 773 C CA . SER A 1 97 ? 12.216 0.736 -4.955 1.00 85.62 97 SER A CA 1
ATOM 774 C C . SER A 1 97 ? 11.005 1.654 -5.174 1.00 85.62 97 SER A C 1
ATOM 776 O O . SER A 1 97 ? 9.937 1.401 -4.614 1.00 85.62 97 SER A O 1
ATOM 778 N N . SER A 1 98 ? 11.161 2.688 -6.008 1.00 84.69 98 SER A N 1
ATOM 779 C CA . SER A 1 98 ? 10.084 3.601 -6.401 1.00 84.69 98 SER A CA 1
ATOM 780 C C . SER A 1 98 ? 9.011 2.884 -7.222 1.00 84.69 98 SER A C 1
ATOM 782 O O . SER A 1 98 ? 7.833 2.946 -6.877 1.00 84.69 98 SER A O 1
ATOM 784 N N . ALA A 1 99 ? 9.418 2.116 -8.235 1.00 88.00 99 ALA A N 1
ATOM 785 C CA . ALA A 1 99 ? 8.520 1.350 -9.088 1.00 88.00 99 ALA A CA 1
ATOM 786 C C . ALA A 1 99 ? 7.693 0.348 -8.276 1.00 88.00 99 ALA A C 1
ATOM 788 O O . ALA A 1 99 ? 6.476 0.302 -8.414 1.00 88.00 99 ALA A O 1
ATOM 789 N N . ILE A 1 100 ? 8.318 -0.384 -7.346 1.00 90.62 100 ILE A N 1
ATOM 790 C CA . ILE A 1 100 ? 7.589 -1.277 -6.434 1.00 90.62 100 ILE A CA 1
ATOM 791 C C . ILE A 1 100 ? 6.565 -0.491 -5.606 1.00 90.62 100 ILE A C 1
ATOM 793 O O . ILE A 1 100 ? 5.426 -0.932 -5.482 1.00 90.62 100 ILE A O 1
ATOM 797 N N . ARG A 1 101 ? 6.931 0.674 -5.050 1.00 87.81 101 ARG A N 1
ATOM 798 C CA . ARG A 1 101 ? 6.000 1.507 -4.268 1.00 87.81 101 ARG A CA 1
ATOM 799 C C . ARG A 1 101 ? 4.795 1.942 -5.104 1.00 87.81 101 ARG A C 1
ATOM 801 O O . ARG A 1 101 ? 3.671 1.882 -4.609 1.00 87.81 101 ARG A O 1
ATOM 808 N N . ILE A 1 102 ? 5.032 2.358 -6.346 1.00 88.06 102 ILE A N 1
ATOM 809 C CA . ILE A 1 102 ? 3.987 2.797 -7.277 1.00 88.06 102 ILE A CA 1
ATOM 810 C C . ILE A 1 102 ? 3.077 1.622 -7.645 1.00 88.06 102 ILE A C 1
ATOM 812 O O . ILE A 1 102 ? 1.862 1.745 -7.519 1.00 88.06 102 ILE A O 1
ATOM 816 N N . LEU A 1 103 ? 3.643 0.457 -7.977 1.00 90.19 103 LEU A N 1
ATOM 817 C CA . LEU A 1 103 ? 2.869 -0.754 -8.265 1.00 90.19 103 LEU A CA 1
ATOM 818 C C . LEU A 1 103 ? 2.003 -1.182 -7.074 1.00 90.19 103 LEU A C 1
ATOM 820 O O . LEU A 1 103 ? 0.816 -1.424 -7.255 1.00 90.19 103 LEU A O 1
ATOM 824 N N . VAL A 1 104 ? 2.546 -1.221 -5.848 1.00 92.56 104 VAL A N 1
ATOM 825 C CA . VAL A 1 104 ? 1.751 -1.542 -4.643 1.00 92.56 104 VAL A CA 1
ATOM 826 C C . VAL A 1 104 ? 0.584 -0.574 -4.492 1.00 92.56 104 VAL A C 1
ATOM 828 O O . VAL A 1 104 ? -0.548 -0.993 -4.271 1.00 92.56 104 VAL A O 1
ATOM 831 N N . ARG A 1 105 ? 0.855 0.726 -4.601 1.00 90.06 105 ARG A N 1
ATOM 832 C CA . ARG A 1 105 ? -0.157 1.771 -4.441 1.00 90.06 105 ARG A CA 1
ATOM 833 C C . ARG A 1 105 ? -1.272 1.638 -5.473 1.00 90.06 105 ARG A C 1
ATOM 835 O O . ARG A 1 105 ? -2.440 1.694 -5.111 1.00 90.06 105 ARG A O 1
ATOM 842 N N . LEU A 1 106 ? -0.903 1.417 -6.726 1.00 89.75 106 LEU A N 1
ATOM 843 C CA . LEU A 1 106 ? -1.823 1.211 -7.833 1.00 89.75 106 LEU A CA 1
ATOM 844 C C . LEU A 1 106 ? -2.685 -0.039 -7.605 1.00 89.75 106 LEU A C 1
ATOM 846 O O . LEU A 1 106 ? -3.908 0.051 -7.661 1.00 89.75 106 LEU A O 1
ATOM 850 N N . LEU A 1 107 ? -2.078 -1.172 -7.236 1.00 92.38 107 LEU A N 1
ATOM 851 C CA . LEU A 1 107 ? -2.816 -2.394 -6.902 1.00 92.38 107 LEU A CA 1
ATOM 852 C C . LEU A 1 107 ? -3.825 -2.157 -5.770 1.00 92.38 107 LEU A C 1
ATOM 854 O O . LEU A 1 107 ? -4.972 -2.590 -5.870 1.00 92.38 107 LEU A O 1
ATOM 858 N N . LEU A 1 108 ? -3.430 -1.438 -4.715 1.00 93.44 108 LEU A N 1
ATOM 859 C CA . LEU A 1 108 ? -4.313 -1.111 -3.591 1.00 93.44 108 LEU A CA 1
ATOM 860 C C . LEU A 1 108 ? -5.476 -0.202 -4.005 1.00 93.44 108 LEU A C 1
ATOM 862 O O . LEU A 1 108 ? -6.613 -0.475 -3.629 1.00 93.44 108 LEU A O 1
ATOM 866 N N . LEU A 1 109 ? -5.215 0.852 -4.783 1.00 91.50 109 LEU A N 1
ATOM 867 C CA . LEU A 1 109 ? -6.241 1.801 -5.230 1.00 91.50 109 LEU A CA 1
ATOM 868 C C . LEU A 1 109 ? -7.278 1.133 -6.134 1.00 91.50 109 LEU A C 1
ATOM 870 O O . LEU A 1 109 ? -8.478 1.252 -5.893 1.00 91.50 109 LEU A O 1
ATOM 874 N N . TYR A 1 110 ? -6.830 0.365 -7.126 1.00 91.25 110 TYR A N 1
ATOM 875 C CA . TYR A 1 110 ? -7.744 -0.340 -8.021 1.00 91.25 110 TYR A CA 1
ATOM 876 C C . TYR A 1 110 ? -8.504 -1.470 -7.318 1.00 91.25 110 TYR A C 1
ATOM 878 O O . TYR A 1 110 ? -9.673 -1.704 -7.621 1.00 91.25 110 TYR A O 1
ATOM 886 N N . THR A 1 111 ? -7.893 -2.130 -6.332 1.00 93.44 111 THR A N 1
ATOM 887 C CA . THR A 1 111 ? -8.605 -3.115 -5.502 1.00 93.44 111 THR A CA 1
ATOM 888 C C . THR A 1 111 ? -9.643 -2.448 -4.600 1.00 93.44 111 THR A C 1
ATOM 890 O O . THR A 1 111 ? -10.752 -2.953 -4.447 1.00 93.44 111 THR A O 1
ATOM 893 N N . ALA A 1 112 ? -9.325 -1.290 -4.015 1.00 93.25 112 ALA A N 1
ATOM 894 C CA . ALA A 1 112 ? -10.294 -0.507 -3.255 1.00 93.25 112 ALA A CA 1
ATOM 895 C C . ALA A 1 112 ? -11.482 -0.102 -4.146 1.00 93.25 112 ALA A C 1
ATOM 897 O O . ALA A 1 112 ? -12.636 -0.276 -3.750 1.00 93.25 112 ALA A O 1
ATOM 898 N N . ARG A 1 113 ? -11.206 0.331 -5.382 1.00 90.25 113 ARG A N 1
ATOM 899 C CA . ARG A 1 113 ? -12.219 0.680 -6.388 1.00 90.25 113 ARG A CA 1
ATOM 900 C C . ARG A 1 113 ? -13.112 -0.494 -6.766 1.00 90.25 113 ARG A C 1
ATOM 902 O O . ARG A 1 113 ? -14.331 -0.362 -6.709 1.00 90.25 113 ARG A O 1
ATOM 909 N N . SER A 1 114 ? -12.540 -1.641 -7.133 1.00 91.44 114 SER A N 1
ATOM 910 C CA . SER A 1 114 ? -13.326 -2.809 -7.558 1.00 91.44 114 SER A CA 1
ATOM 911 C C . SER A 1 114 ? -14.277 -3.290 -6.457 1.00 91.44 114 SER A C 1
ATOM 913 O O . SER A 1 114 ? -15.364 -3.798 -6.730 1.00 91.44 114 SER A O 1
ATOM 915 N N . ARG A 1 115 ? -13.918 -3.035 -5.193 1.00 91.94 115 ARG A N 1
ATOM 916 C CA . ARG A 1 115 ? -14.748 -3.307 -4.013 1.00 91.94 115 ARG A CA 1
ATOM 917 C C . ARG A 1 115 ? -15.641 -2.140 -3.582 1.00 91.94 115 ARG A C 1
ATOM 919 O O . ARG A 1 115 ? -16.303 -2.249 -2.550 1.00 91.94 115 ARG A O 1
ATOM 926 N N . ARG A 1 116 ? -15.690 -1.055 -4.362 1.00 91.88 116 ARG A N 1
ATOM 927 C CA . ARG A 1 116 ? -16.463 0.173 -4.102 1.00 91.88 116 ARG A CA 1
ATOM 928 C C . ARG A 1 116 ? -16.160 0.779 -2.729 1.00 91.88 116 ARG A C 1
ATOM 930 O O . ARG A 1 116 ? -17.059 1.218 -2.010 1.00 91.88 116 ARG A O 1
ATOM 937 N N . ALA A 1 117 ? -14.894 0.739 -2.326 1.00 92.81 117 ALA A N 1
ATOM 938 C CA . ALA A 1 117 ? -14.443 1.343 -1.085 1.00 92.81 117 ALA A CA 1
ATOM 939 C C . ALA A 1 117 ? -14.248 2.851 -1.277 1.00 92.81 117 ALA A C 1
ATOM 941 O O . ALA A 1 117 ? -13.519 3.284 -2.161 1.00 92.81 117 ALA A O 1
ATOM 942 N N . SER A 1 118 ? -14.849 3.650 -0.396 1.00 92.56 118 SER A N 1
ATOM 943 C CA . SER A 1 118 ? -14.674 5.109 -0.384 1.00 92.56 118 SER A CA 1
ATOM 944 C C . SER A 1 118 ? -13.373 5.556 0.286 1.00 92.56 118 SER A C 1
ATOM 946 O O . SER A 1 118 ? -12.917 6.680 0.083 1.00 92.56 118 SER A O 1
ATOM 948 N N . HIS A 1 119 ? -12.779 4.688 1.111 1.00 94.50 119 HIS A N 1
ATOM 949 C CA . HIS A 1 119 ? -11.586 4.991 1.890 1.00 94.50 119 HIS A CA 1
ATOM 950 C C . HIS A 1 119 ? -10.577 3.849 1.794 1.00 94.50 119 HIS A C 1
ATOM 952 O O . HIS A 1 119 ? -10.925 2.687 2.000 1.00 94.50 119 HIS A O 1
ATOM 958 N N . LEU A 1 120 ? -9.317 4.199 1.551 1.00 95.06 120 LEU A N 1
ATOM 959 C CA . LEU A 1 120 ? -8.175 3.295 1.633 1.00 95.06 120 LEU A CA 1
ATOM 960 C C . LEU A 1 120 ? -7.356 3.665 2.872 1.00 95.06 120 LEU A C 1
ATOM 962 O O . LEU A 1 120 ? -6.806 4.764 2.950 1.00 95.06 120 LEU A O 1
ATOM 966 N N . LEU A 1 121 ? -7.280 2.763 3.853 1.00 94.94 121 LEU A N 1
ATOM 967 C CA . LEU A 1 121 ? -6.522 3.004 5.081 1.00 94.94 121 LEU A CA 1
ATOM 968 C C . LEU A 1 121 ? -5.097 2.469 4.943 1.00 94.94 121 LEU A C 1
ATOM 970 O O . LEU A 1 121 ? -4.895 1.286 4.689 1.00 94.94 121 LEU A O 1
ATOM 974 N N . LEU A 1 122 ? -4.098 3.321 5.171 1.00 92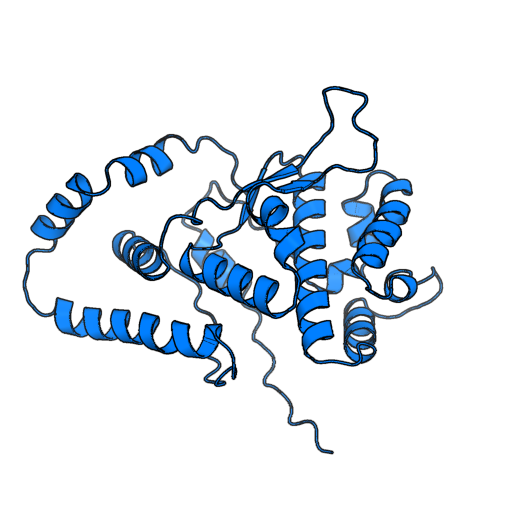.88 122 LEU A N 1
ATOM 975 C CA . LEU A 1 122 ? -2.690 2.923 5.161 1.00 92.88 122 LEU A CA 1
ATOM 976 C C . LEU A 1 122 ? -2.103 2.984 6.574 1.00 92.88 122 LEU A C 1
ATOM 978 O O . LEU A 1 122 ? -2.135 4.022 7.236 1.00 92.88 122 LEU A O 1
ATOM 982 N N . GLY A 1 123 ? -1.505 1.879 7.024 1.00 90.94 123 GLY A N 1
ATOM 983 C CA . GLY A 1 123 ? -0.917 1.718 8.363 1.00 90.94 123 GLY A CA 1
ATOM 984 C C . GLY A 1 123 ? 0.406 2.463 8.604 1.00 90.94 123 GLY A C 1
ATOM 985 O O . GLY A 1 123 ? 1.277 1.953 9.305 1.00 90.94 123 GLY A O 1
ATOM 986 N N . MET A 1 124 ? 0.603 3.642 8.010 1.00 91.31 124 MET A N 1
ATOM 987 C CA . MET A 1 124 ? 1.804 4.452 8.231 1.00 91.31 124 MET A CA 1
ATOM 988 C C . MET A 1 124 ? 1.728 5.161 9.588 1.00 91.31 124 MET A C 1
ATOM 990 O O . MET A 1 124 ? 0.870 6.014 9.796 1.00 91.31 124 MET A O 1
ATOM 994 N N . SER A 1 125 ? 2.644 4.819 10.498 1.00 94.19 125 SER A N 1
ATOM 995 C CA . SER A 1 125 ? 2.837 5.540 11.764 1.00 94.19 125 SER A CA 1
ATOM 996 C C . SER A 1 125 ? 3.492 6.905 11.544 1.00 94.19 125 SER A C 1
ATOM 998 O O . SER A 1 125 ? 4.194 7.080 10.544 1.00 94.19 125 SER A O 1
ATOM 1000 N N . LEU A 1 126 ? 3.368 7.821 12.512 1.00 93.88 126 LEU A N 1
ATOM 1001 C CA . LEU A 1 126 ? 4.056 9.120 12.524 1.00 93.88 126 LEU A CA 1
ATOM 1002 C C . LEU A 1 126 ? 5.542 8.960 12.199 1.00 93.88 126 LEU A C 1
ATOM 1004 O O . LEU A 1 126 ? 6.058 9.606 11.300 1.00 93.88 126 LEU A O 1
ATOM 1008 N N . THR A 1 127 ? 6.218 8.017 12.860 1.00 92.25 127 THR A N 1
ATOM 1009 C CA . THR A 1 127 ? 7.645 7.749 12.632 1.00 92.25 127 THR A CA 1
ATOM 1010 C C . THR A 1 127 ? 7.936 7.352 11.182 1.00 92.25 127 THR A C 1
ATOM 1012 O O . THR A 1 127 ? 8.895 7.837 10.588 1.00 92.25 127 THR A O 1
ATOM 1015 N N . THR A 1 128 ? 7.117 6.474 10.596 1.00 89.25 128 THR A N 1
ATOM 1016 C CA . THR A 1 128 ? 7.315 6.018 9.209 1.00 89.25 128 THR A CA 1
ATOM 1017 C C . THR A 1 128 ? 7.019 7.138 8.215 1.00 89.25 128 THR A C 1
ATOM 1019 O O . THR A 1 128 ? 7.754 7.301 7.243 1.00 89.25 128 THR A O 1
ATOM 1022 N N . LEU A 1 129 ? 5.976 7.925 8.482 1.00 90.94 129 LEU A N 1
ATOM 1023 C CA . LEU A 1 129 ? 5.598 9.085 7.686 1.00 90.94 129 LEU A CA 1
ATOM 1024 C C . LEU A 1 129 ? 6.677 10.173 7.730 1.00 90.94 129 LEU A C 1
ATOM 1026 O O . LEU A 1 129 ? 7.093 10.644 6.681 1.00 90.94 129 LEU A O 1
ATOM 1030 N N . SER A 1 130 ? 7.210 10.513 8.906 1.00 91.81 130 SER A N 1
ATOM 1031 C CA . SER A 1 130 ? 8.303 11.484 9.038 1.00 91.81 130 SER A CA 1
ATOM 1032 C C . SER A 1 130 ? 9.540 11.063 8.244 1.00 91.81 130 SER A C 1
ATOM 1034 O O . SER A 1 130 ? 10.142 11.886 7.562 1.00 91.81 130 SER A O 1
ATOM 1036 N N . ILE A 1 131 ? 9.908 9.777 8.286 1.00 90.12 131 ILE A N 1
ATOM 1037 C CA . ILE A 1 131 ? 11.043 9.262 7.507 1.00 90.12 131 ILE A CA 1
ATOM 1038 C C . ILE A 1 131 ? 10.760 9.345 5.998 1.00 90.12 131 ILE A C 1
ATOM 1040 O O . ILE A 1 131 ? 11.655 9.719 5.241 1.00 90.12 131 ILE A O 1
ATOM 1044 N N . SER A 1 132 ? 9.532 9.022 5.570 1.00 86.94 132 SER A N 1
ATOM 1045 C CA . SER A 1 132 ? 9.081 9.168 4.176 1.00 86.94 132 SER A CA 1
ATOM 1046 C C . SER A 1 132 ? 9.223 10.618 3.709 1.00 86.94 132 SER A C 1
ATOM 1048 O O . SER A 1 132 ? 9.935 10.876 2.743 1.00 86.94 132 SER A O 1
ATOM 1050 N N . LEU A 1 133 ? 8.662 11.566 4.465 1.00 90.12 133 LEU A N 1
ATOM 1051 C CA . LEU A 1 133 ? 8.691 12.996 4.157 1.00 90.12 133 LEU A CA 1
ATOM 1052 C C . LEU A 1 133 ? 10.117 13.547 4.081 1.00 90.12 133 LEU A C 1
ATOM 1054 O O . LEU A 1 133 ? 10.463 14.205 3.105 1.00 90.12 133 LEU A O 1
ATOM 1058 N N . ILE A 1 134 ? 10.977 13.236 5.058 1.00 91.12 134 ILE A N 1
ATOM 1059 C CA . ILE A 1 134 ? 12.387 13.664 5.038 1.00 91.12 134 ILE A CA 1
ATOM 1060 C C . ILE A 1 134 ? 13.099 13.114 3.797 1.00 91.12 134 ILE A C 1
ATOM 1062 O O . ILE A 1 134 ? 13.866 13.833 3.157 1.00 91.12 134 ILE A O 1
ATOM 1066 N N . SER A 1 135 ? 12.836 11.854 3.437 1.00 85.81 135 SER A N 1
ATOM 1067 C CA . SER A 1 135 ? 13.404 11.248 2.232 1.00 85.81 135 SER A CA 1
ATOM 1068 C C . SER A 1 135 ? 12.876 11.892 0.948 1.00 85.81 135 SER A C 1
ATOM 1070 O O . SER A 1 135 ? 13.643 12.046 0.004 1.00 85.81 135 SER A O 1
ATOM 1072 N N . CYS A 1 136 ? 11.595 12.260 0.891 1.00 85.00 136 CYS A N 1
ATOM 1073 C CA . CYS A 1 136 ? 11.016 12.964 -0.253 1.00 85.00 136 CYS A CA 1
ATOM 1074 C C . CYS A 1 136 ? 11.627 14.366 -0.392 1.00 85.00 136 CYS A C 1
ATOM 1076 O O . CYS A 1 136 ? 12.045 14.749 -1.482 1.00 85.00 136 CYS A O 1
ATOM 1078 N N . ILE A 1 137 ? 11.744 15.113 0.710 1.00 90.25 137 ILE A N 1
ATOM 1079 C CA . ILE A 1 137 ? 12.324 16.464 0.727 1.00 90.25 137 ILE A CA 1
ATOM 1080 C C . ILE A 1 137 ? 13.788 16.437 0.286 1.00 90.25 137 ILE A C 1
ATOM 1082 O O . ILE A 1 137 ? 14.182 17.240 -0.557 1.00 90.25 137 ILE A O 1
ATOM 1086 N N . SER A 1 138 ? 14.590 15.501 0.806 1.00 89.25 138 SER A N 1
ATOM 1087 C CA . SER A 1 138 ? 16.014 15.404 0.458 1.00 89.25 138 SER A CA 1
ATOM 1088 C C . SER A 1 138 ? 16.261 15.051 -1.012 1.00 89.25 138 SER A C 1
ATOM 1090 O O . SER A 1 138 ? 17.338 15.327 -1.533 1.00 89.25 138 SER A O 1
ATOM 1092 N N . GLN A 1 139 ? 15.260 14.487 -1.691 1.00 86.62 139 GLN A N 1
ATOM 1093 C CA . GLN A 1 139 ? 15.283 14.166 -3.120 1.00 86.62 139 GLN A CA 1
ATOM 1094 C C . GLN A 1 139 ? 14.649 15.264 -3.996 1.00 86.62 139 GLN A C 1
ATOM 1096 O O . GLN A 1 139 ? 14.485 15.063 -5.195 1.00 86.62 139 GLN A O 1
ATOM 1101 N N . GLY A 1 140 ? 14.274 16.416 -3.424 1.00 87.69 140 GLY A N 1
ATOM 1102 C CA . GLY A 1 140 ? 13.627 17.517 -4.154 1.00 87.69 140 GLY A CA 1
ATOM 1103 C C . GLY A 1 140 ? 12.111 17.354 -4.354 1.00 87.69 140 GLY A C 1
ATOM 1104 O O . GLY A 1 140 ? 11.475 18.178 -5.009 1.00 87.69 140 GLY A O 1
ATOM 1105 N N . GLY A 1 141 ? 11.494 16.338 -3.747 1.00 84.88 141 GLY A N 1
ATOM 1106 C CA . GLY A 1 141 ? 10.058 16.042 -3.816 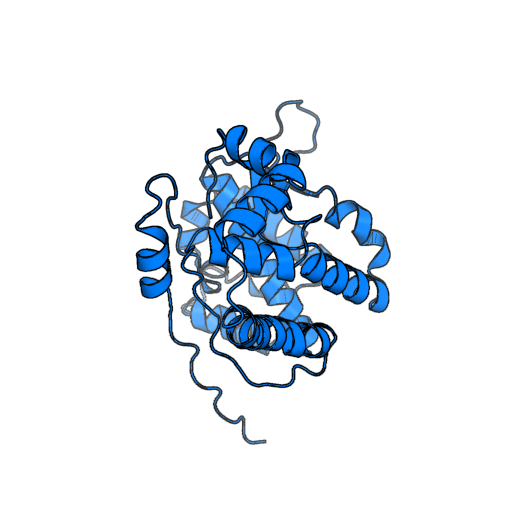1.00 84.88 141 GLY A CA 1
ATOM 1107 C C . GLY A 1 141 ? 9.180 16.876 -2.877 1.00 84.88 141 GLY A C 1
ATOM 1108 O O . GLY A 1 141 ? 8.056 16.482 -2.580 1.00 84.88 141 GLY A O 1
ATOM 1109 N N . GLY A 1 142 ? 9.667 18.015 -2.373 1.00 86.31 142 GLY A N 1
ATOM 1110 C CA . GLY A 1 142 ? 8.951 18.818 -1.373 1.00 86.31 142 GLY A CA 1
ATOM 1111 C C . GLY A 1 142 ? 7.606 19.379 -1.853 1.00 86.31 142 GLY A C 1
ATOM 1112 O O . GLY A 1 142 ? 6.715 19.617 -1.043 1.00 86.31 142 GLY A O 1
ATOM 1113 N N . HIS A 1 143 ? 7.431 19.526 -3.168 1.00 83.00 143 HIS A N 1
ATOM 1114 C CA . HIS A 1 143 ? 6.180 19.973 -3.779 1.00 83.00 143 HIS A CA 1
ATOM 1115 C C . HIS A 1 143 ? 5.037 18.953 -3.638 1.00 83.00 143 HIS A C 1
ATOM 1117 O O . HIS A 1 143 ? 3.889 19.362 -3.692 1.00 83.00 143 HIS A O 1
ATOM 1123 N N . SER A 1 144 ? 5.347 17.667 -3.418 1.00 80.62 144 SER A N 1
ATOM 1124 C CA . SER A 1 144 ? 4.361 16.583 -3.259 1.00 80.62 144 SER A CA 1
ATOM 1125 C C . SER A 1 144 ? 3.879 16.391 -1.808 1.00 80.62 144 SER A C 1
ATOM 1127 O O . SER A 1 144 ? 3.171 15.432 -1.493 1.00 80.62 144 SER A O 1
ATOM 1129 N N . MET A 1 145 ? 4.318 17.244 -0.871 1.00 83.06 145 MET A N 1
ATOM 1130 C CA . MET A 1 145 ? 4.013 17.057 0.553 1.00 83.06 145 MET A CA 1
ATOM 1131 C C . MET A 1 145 ? 2.531 17.232 0.865 1.00 83.06 145 MET A C 1
ATOM 1133 O O . MET A 1 145 ? 2.002 16.529 1.724 1.00 83.06 145 MET A O 1
ATOM 1137 N N . ARG A 1 146 ? 1.853 18.169 0.194 1.00 83.62 146 ARG A N 1
ATOM 1138 C CA . ARG A 1 146 ? 0.439 18.453 0.466 1.00 83.62 146 ARG A CA 1
ATOM 1139 C C . ARG A 1 146 ? -0.428 17.249 0.100 1.00 83.62 146 ARG A C 1
ATOM 1141 O O . ARG A 1 146 ? -1.328 16.883 0.855 1.00 83.62 146 ARG A O 1
ATOM 1148 N N . GLU A 1 147 ? -0.084 16.606 -1.005 1.00 82.75 147 GLU A N 1
ATOM 1149 C CA . GLU A 1 147 ? -0.688 15.385 -1.513 1.00 82.75 147 GLU A CA 1
ATOM 1150 C C . GLU A 1 147 ? -0.453 14.208 -0.554 1.00 82.75 147 GLU A C 1
ATOM 1152 O O . GLU A 1 147 ? -1.326 13.363 -0.404 1.00 82.75 147 GLU A O 1
ATOM 1157 N N . GLU A 1 148 ? 0.670 14.160 0.175 1.00 80.06 148 GLU A N 1
ATOM 1158 C CA . GLU A 1 148 ? 0.925 13.098 1.164 1.00 80.06 148 GLU A CA 1
ATOM 1159 C C . GLU A 1 148 ? 0.033 13.219 2.421 1.00 80.06 148 GLU A C 1
ATOM 1161 O O . GLU A 1 148 ? -0.237 12.216 3.090 1.00 80.06 148 GLU A O 1
ATOM 1166 N N . PHE A 1 149 ? -0.492 14.409 2.742 1.00 81.44 149 PHE A N 1
ATOM 1167 C CA . PHE A 1 149 ? -1.403 14.598 3.882 1.00 81.44 149 PHE A CA 1
ATOM 1168 C C . PHE A 1 149 ? -2.872 14.357 3.546 1.00 81.44 149 PHE A C 1
ATOM 1170 O O . PHE A 1 149 ? -3.595 13.792 4.374 1.00 81.44 149 PHE A O 1
ATOM 1177 N N . GLN A 1 150 ? -3.308 14.795 2.367 1.00 84.75 150 GLN A N 1
ATOM 1178 C CA . GLN A 1 150 ? -4.689 14.677 1.917 1.00 84.75 150 GLN A CA 1
ATOM 1179 C C . GLN A 1 150 ? -4.698 14.227 0.464 1.00 84.75 150 GLN A C 1
ATOM 1181 O O . GLN A 1 150 ? -4.623 15.022 -0.468 1.00 84.75 150 GLN A O 1
ATOM 1186 N N . GLU A 1 151 ? -4.766 12.915 0.307 1.00 88.19 151 GLU A N 1
ATOM 1187 C CA . GLU A 1 151 ? -4.741 12.265 -0.986 1.00 88.19 151 GLU A CA 1
ATOM 1188 C C . GLU A 1 151 ? -6.149 11.798 -1.339 1.00 88.19 151 GLU A C 1
ATOM 1190 O O . GLU A 1 151 ? -6.737 10.954 -0.654 1.00 88.19 151 GLU A O 1
ATOM 1195 N N . GLU A 1 152 ? -6.671 12.348 -2.426 1.00 90.44 152 GLU A N 1
ATOM 1196 C CA . GLU A 1 152 ? -7.915 11.913 -3.041 1.00 90.44 152 GLU A CA 1
ATOM 1197 C C . GLU A 1 152 ? -7.582 11.433 -4.447 1.00 90.44 152 GLU A C 1
ATOM 1199 O O . GLU A 1 152 ? -7.019 12.175 -5.254 1.00 90.44 152 GLU A O 1
ATOM 1204 N N . TRP A 1 153 ? -7.871 10.163 -4.714 1.00 88.62 153 TRP A N 1
ATOM 1205 C CA . TRP A 1 153 ? -7.652 9.574 -6.023 1.00 88.62 153 TRP A CA 1
ATOM 1206 C C . TRP A 1 153 ? -8.952 9.630 -6.820 1.00 88.62 153 TRP A C 1
ATOM 1208 O O . TRP A 1 153 ? -9.977 9.100 -6.386 1.00 88.62 153 TRP A O 1
ATOM 1218 N N . TYR A 1 154 ? -8.893 10.294 -7.973 1.00 85.56 154 TYR A N 1
ATOM 1219 C CA . TYR A 1 154 ? -10.017 10.493 -8.877 1.00 85.56 154 TYR A CA 1
ATOM 1220 C C . TYR A 1 154 ? -9.838 9.617 -10.104 1.00 85.56 154 TYR A C 1
ATOM 1222 O O . TYR A 1 154 ? -8.811 9.673 -10.777 1.00 85.56 154 TYR A O 1
ATOM 1230 N N . HIS A 1 155 ? -10.865 8.848 -10.438 1.00 75.38 155 HIS A N 1
ATOM 1231 C CA . HIS A 1 155 ? -10.835 8.034 -11.636 1.00 75.38 155 HIS A CA 1
ATOM 1232 C C . HIS A 1 155 ? -11.300 8.837 -12.852 1.00 75.38 155 HIS A C 1
ATOM 1234 O O . HIS A 1 155 ? -12.503 8.923 -13.087 1.00 75.38 155 HIS A O 1
ATOM 1240 N N . GLY A 1 156 ? -10.355 9.414 -13.604 1.00 65.38 156 GLY A N 1
ATOM 1241 C CA . GLY A 1 156 ? -10.453 9.664 -15.051 1.00 65.38 156 GLY A CA 1
ATOM 1242 C C . GLY A 1 156 ? -11.524 10.611 -15.605 1.00 65.38 156 GLY A C 1
ATOM 1243 O O . GLY A 1 156 ? -11.412 11.053 -16.747 1.00 65.38 156 GLY A O 1
ATOM 1244 N N . ILE A 1 157 ? -12.561 10.922 -14.837 1.00 59.47 157 ILE A N 1
ATOM 1245 C CA . ILE A 1 157 ? -13.670 11.777 -15.223 1.00 59.47 157 ILE A CA 1
ATOM 1246 C C . ILE A 1 157 ? -13.398 13.132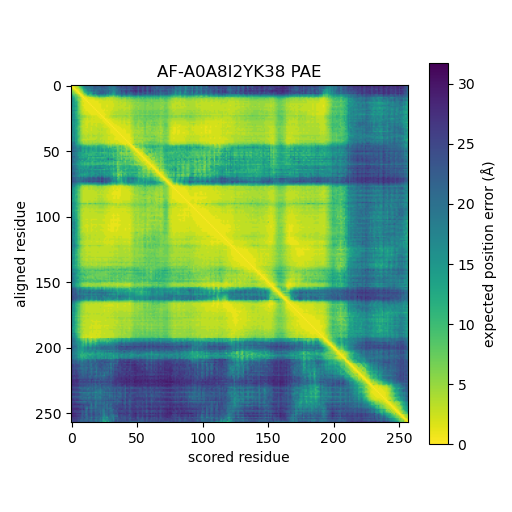 -14.568 1.00 59.47 157 ILE A C 1
ATOM 1248 O O . ILE A 1 157 ? -13.338 13.206 -13.336 1.00 59.47 157 ILE A O 1
ATOM 1252 N N . PRO A 1 158 ? -13.176 14.202 -15.356 1.00 58.38 158 PRO A N 1
ATOM 1253 C CA . PRO A 1 158 ? -13.002 15.536 -14.801 1.00 58.38 158 PRO A CA 1
ATOM 1254 C C . PRO A 1 158 ? -14.222 15.876 -13.940 1.00 58.38 158 PRO A C 1
ATOM 1256 O O . PRO A 1 158 ? -15.350 15.580 -14.325 1.00 58.38 158 PRO A O 1
ATOM 1259 N N . ALA A 1 159 ? -13.964 16.454 -12.766 1.00 56.69 159 ALA A N 1
ATOM 1260 C CA . ALA A 1 159 ? -14.859 16.620 -11.615 1.00 56.69 159 ALA A CA 1
ATOM 1261 C C . ALA A 1 159 ? -16.087 17.539 -11.835 1.00 56.69 159 ALA A C 1
ATOM 1263 O O . ALA A 1 159 ? -16.459 18.312 -10.959 1.00 56.69 159 ALA A O 1
ATOM 1264 N N . THR A 1 160 ? -16.722 17.493 -13.004 1.00 62.03 160 THR A N 1
ATOM 1265 C CA . THR A 1 160 ? -17.907 18.289 -13.342 1.00 62.03 160 THR A CA 1
ATOM 1266 C C . THR A 1 160 ? -19.197 17.723 -12.753 1.00 62.03 160 THR A C 1
ATOM 1268 O O . THR A 1 160 ? -20.221 18.396 -12.786 1.00 62.03 160 THR A O 1
ATOM 1271 N N . THR A 1 161 ? -19.171 16.514 -12.187 1.00 60.62 161 THR A N 1
ATOM 1272 C CA . THR A 1 161 ? -20.311 15.908 -11.487 1.00 60.62 161 THR A CA 1
ATOM 1273 C C . THR A 1 161 ? -19.963 15.671 -10.021 1.00 60.62 161 THR A C 1
ATOM 1275 O O . THR A 1 161 ? -19.001 14.976 -9.704 1.00 60.62 161 THR A O 1
ATOM 1278 N N . GLU A 1 162 ? -20.772 16.229 -9.117 1.00 61.16 162 GLU A N 1
ATOM 1279 C CA . GLU A 1 162 ? -20.593 16.243 -7.651 1.00 61.16 162 GLU A CA 1
ATOM 1280 C C . GLU A 1 162 ? -20.599 14.849 -6.975 1.00 61.16 162 GLU A C 1
ATOM 1282 O O . GLU A 1 162 ? -20.497 14.750 -5.757 1.00 61.16 162 GLU A O 1
ATOM 1287 N N . ASN A 1 163 ? -20.656 13.763 -7.754 1.00 57.69 163 ASN A N 1
ATOM 1288 C CA . ASN A 1 163 ? -20.655 12.370 -7.298 1.00 57.69 163 ASN A CA 1
ATOM 1289 C C . ASN A 1 163 ? -19.480 11.564 -7.880 1.00 57.69 163 ASN A C 1
ATOM 1291 O O . ASN A 1 163 ? -19.634 10.386 -8.207 1.00 57.69 163 ASN A O 1
ATOM 1295 N N . ALA A 1 164 ? -18.315 12.190 -8.068 1.00 63.59 164 ALA A N 1
ATOM 1296 C CA . ALA A 1 164 ? -17.127 11.469 -8.510 1.00 63.59 164 ALA A CA 1
ATOM 1297 C C . ALA A 1 164 ? -16.740 10.405 -7.466 1.00 63.59 164 ALA A C 1
ATOM 1299 O O . ALA A 1 164 ? -16.563 10.715 -6.287 1.00 63.59 164 ALA A O 1
ATOM 1300 N N . ASP A 1 165 ? -16.627 9.154 -7.919 1.00 79.88 165 ASP A N 1
ATOM 1301 C CA . ASP A 1 165 ? -16.191 7.973 -7.163 1.00 79.88 165 ASP A CA 1
ATOM 1302 C C . ASP A 1 165 ? -14.709 8.112 -6.768 1.00 79.88 165 ASP A C 1
ATOM 1304 O O . ASP A 1 165 ? -13.815 7.496 -7.351 1.00 79.88 165 ASP A O 1
ATOM 1308 N N . ALA A 1 166 ? -14.446 9.039 -5.846 1.00 89.81 166 ALA A N 1
ATOM 1309 C CA . ALA A 1 166 ? -13.121 9.381 -5.368 1.00 89.81 166 ALA A CA 1
ATOM 1310 C C . ALA A 1 166 ? -12.766 8.523 -4.153 1.00 89.81 166 ALA A C 1
ATOM 1312 O O . ALA A 1 166 ? -13.514 8.446 -3.173 1.00 89.81 166 ALA A O 1
ATOM 1313 N N . ILE A 1 167 ? -11.585 7.912 -4.198 1.00 92.50 167 ILE A N 1
ATOM 1314 C CA . ILE A 1 167 ? -11.067 7.104 -3.096 1.00 92.50 167 ILE A CA 1
ATOM 1315 C C . ILE A 1 167 ? -10.181 7.992 -2.236 1.00 92.50 167 ILE A C 1
ATOM 1317 O O . ILE A 1 167 ? -9.145 8.489 -2.684 1.00 92.50 167 ILE A O 1
ATOM 1321 N N . ARG A 1 168 ? -10.573 8.178 -0.975 1.00 93.19 168 ARG A N 1
ATOM 1322 C CA . ARG A 1 168 ? -9.787 8.940 -0.001 1.00 93.19 168 ARG A CA 1
ATOM 1323 C C . ARG A 1 168 ? -8.752 8.045 0.655 1.00 93.19 168 ARG A C 1
ATOM 1325 O O . ARG A 1 168 ? -9.102 7.067 1.317 1.00 93.19 168 ARG A O 1
ATOM 1332 N N . VAL A 1 169 ? -7.477 8.395 0.537 1.00 93.06 169 VAL A N 1
ATOM 1333 C CA . VAL A 1 169 ? -6.410 7.666 1.225 1.00 93.06 169 VAL A CA 1
ATOM 1334 C C . VAL A 1 169 ? -6.185 8.283 2.600 1.00 93.06 169 VAL A C 1
ATOM 1336 O O . VAL A 1 169 ? -5.774 9.435 2.733 1.00 93.06 169 VAL A O 1
ATOM 1339 N N . VAL A 1 170 ? -6.456 7.506 3.648 1.00 94.31 170 VAL A N 1
ATOM 1340 C CA . VAL A 1 170 ? -6.401 7.953 5.043 1.00 94.31 170 VAL A CA 1
ATOM 1341 C C . VAL A 1 170 ? -5.274 7.233 5.778 1.00 94.31 170 VAL A C 1
ATOM 1343 O O . VAL A 1 170 ? -5.109 6.018 5.691 1.00 94.31 170 VAL A O 1
ATOM 1346 N N . ARG A 1 171 ? -4.500 7.994 6.555 1.00 93.19 171 ARG A N 1
ATOM 1347 C CA . ARG A 1 171 ? -3.389 7.499 7.382 1.00 93.19 171 ARG A CA 1
ATOM 1348 C C . ARG A 1 171 ? -3.760 7.653 8.860 1.00 93.19 171 ARG A C 1
ATOM 1350 O O . ARG A 1 171 ? -3.370 8.640 9.482 1.00 93.19 171 ARG A O 1
ATOM 1357 N N . PRO A 1 172 ? -4.538 6.724 9.441 1.00 94.19 172 PRO A N 1
ATOM 1358 C CA . PRO A 1 172 ? -5.087 6.890 10.789 1.00 94.19 172 PRO A CA 1
ATOM 1359 C C . PRO A 1 172 ? -4.014 6.943 11.886 1.00 94.19 172 PRO A C 1
ATOM 1361 O O . PRO A 1 172 ? -4.248 7.510 12.946 1.00 94.19 172 PRO A O 1
ATOM 1364 N N . LEU A 1 173 ? -2.829 6.380 11.632 1.00 94.81 173 LEU A N 1
ATOM 1365 C CA . LEU A 1 173 ? -1.713 6.337 12.582 1.00 94.81 173 LEU A CA 1
ATOM 1366 C C . LEU A 1 173 ? -0.699 7.472 12.373 1.00 94.81 173 LEU A C 1
ATOM 1368 O O . LEU A 1 173 ? 0.375 7.443 12.971 1.00 94.81 173 LEU A O 1
ATOM 1372 N N . ARG A 1 174 ? -1.019 8.477 11.544 1.00 93.44 174 ARG A N 1
ATOM 1373 C CA . ARG A 1 174 ? -0.090 9.567 11.198 1.00 93.44 174 ARG A CA 1
ATOM 1374 C C . ARG A 1 174 ? 0.379 10.391 12.394 1.00 93.44 174 ARG A C 1
ATOM 1376 O O . ARG A 1 174 ? 1.441 10.983 12.306 1.00 93.44 174 ARG A O 1
ATOM 1383 N N . ASP A 1 175 ? -0.387 10.393 13.484 1.00 94.69 175 ASP A N 1
ATOM 1384 C CA . ASP A 1 175 ? -0.099 11.132 14.718 1.00 94.69 175 ASP A CA 1
ATOM 1385 C C . ASP A 1 175 ? 0.377 10.204 15.857 1.00 94.69 175 ASP A C 1
ATOM 1387 O O . ASP A 1 175 ? 0.557 10.646 16.987 1.00 94.69 175 ASP A O 1
ATOM 1391 N N . VAL A 1 176 ? 0.575 8.908 15.573 1.00 95.06 176 VAL A N 1
ATOM 1392 C CA . VAL A 1 176 ? 0.966 7.883 16.554 1.00 95.06 176 VAL A CA 1
ATOM 1393 C C . VAL A 1 176 ? 2.352 7.350 16.217 1.00 95.06 176 VAL A C 1
ATOM 1395 O O . VAL A 1 176 ? 2.623 6.908 15.097 1.00 95.06 176 VAL A O 1
ATOM 1398 N N . THR A 1 177 ? 3.263 7.379 17.184 1.00 94.50 177 THR A N 1
ATOM 1399 C CA . THR A 1 177 ? 4.629 6.882 17.000 1.00 94.50 177 THR A CA 1
ATOM 1400 C C . THR A 1 177 ? 4.662 5.360 16.869 1.00 94.50 177 THR A C 1
ATOM 1402 O O . THR A 1 177 ? 3.796 4.636 17.358 1.00 94.50 177 THR A O 1
ATOM 1405 N N . MET A 1 178 ? 5.717 4.829 16.244 1.00 89.38 178 MET A N 1
ATOM 1406 C CA . MET A 1 178 ? 5.883 3.375 16.128 1.00 89.38 178 MET A CA 1
ATOM 1407 C C . MET A 1 178 ? 5.981 2.682 17.501 1.00 89.38 178 MET A C 1
ATOM 1409 O O . MET A 1 178 ? 5.504 1.561 17.638 1.00 89.38 178 MET A O 1
ATOM 1413 N N . LYS A 1 179 ? 6.548 3.349 18.521 1.00 91.38 179 LYS A N 1
ATOM 1414 C CA . LYS A 1 179 ? 6.629 2.817 19.893 1.00 91.38 179 LYS A CA 1
ATOM 1415 C C . LYS A 1 179 ? 5.243 2.675 20.522 1.00 91.38 179 LYS A C 1
ATOM 1417 O O . LYS A 1 179 ? 4.952 1.635 21.101 1.00 91.38 179 LYS A O 1
ATOM 1422 N N . GLU A 1 180 ? 4.382 3.679 20.363 1.00 93.62 180 GLU A N 1
ATOM 1423 C CA . GLU A 1 180 ? 2.999 3.630 20.851 1.00 93.62 180 GLU A CA 1
ATOM 1424 C C . GLU A 1 180 ? 2.192 2.542 20.141 1.00 93.62 180 GLU A C 1
ATOM 1426 O O . GLU A 1 180 ? 1.502 1.775 20.809 1.00 93.62 180 GLU A O 1
ATOM 1431 N N . CYS A 1 181 ? 2.335 2.403 18.817 1.00 93.00 181 CYS A N 1
ATOM 1432 C CA . CYS A 1 181 ? 1.701 1.313 18.069 1.00 93.00 181 CYS A CA 1
ATOM 1433 C C . CYS A 1 181 ? 2.147 -0.066 18.580 1.00 93.00 181 CYS A C 1
ATOM 1435 O O . CYS A 1 181 ? 1.305 -0.935 18.804 1.00 93.00 181 CYS A O 1
ATOM 1437 N N . SER A 1 182 ? 3.452 -0.266 18.793 1.00 90.38 182 SER A N 1
ATOM 1438 C CA . SER A 1 182 ? 3.984 -1.524 19.331 1.00 90.38 182 SER A CA 1
ATOM 1439 C C . SER A 1 182 ? 3.460 -1.804 20.736 1.00 90.38 182 SER A C 1
ATOM 1441 O O . SER A 1 182 ? 3.025 -2.917 21.023 1.00 90.38 182 SER A O 1
ATOM 1443 N N . MET A 1 183 ? 3.452 -0.789 21.601 1.00 94.69 183 MET A N 1
ATOM 1444 C CA . MET A 1 183 ? 2.968 -0.918 22.969 1.00 94.69 183 MET A CA 1
ATOM 1445 C C . MET A 1 183 ? 1.466 -1.227 23.007 1.00 94.69 183 MET A C 1
ATOM 1447 O O . MET A 1 183 ? 1.024 -2.069 23.784 1.00 94.69 183 MET A O 1
ATOM 1451 N N . PHE A 1 184 ? 0.680 -0.600 22.127 1.00 93.62 184 PHE A N 1
ATOM 1452 C CA . PHE A 1 184 ? -0.744 -0.881 21.966 1.00 93.62 184 PHE A CA 1
ATOM 1453 C C . PHE A 1 184 ? -0.995 -2.308 21.466 1.00 93.62 184 PHE A C 1
ATOM 1455 O O . PHE A 1 184 ? -1.850 -3.002 22.019 1.00 93.62 184 PHE A O 1
ATOM 1462 N N . ALA A 1 185 ? -0.248 -2.760 20.454 1.00 92.62 185 ALA A N 1
ATOM 1463 C CA . ALA A 1 185 ? -0.353 -4.122 19.939 1.00 92.62 185 ALA A CA 1
ATOM 1464 C C . ALA A 1 185 ? -0.032 -5.153 21.028 1.00 92.62 185 ALA A C 1
ATOM 1466 O O . ALA A 1 185 ? -0.790 -6.103 21.214 1.00 92.62 185 ALA A O 1
ATOM 1467 N N . TRP A 1 186 ? 1.025 -4.914 21.808 1.00 91.56 186 TRP A N 1
ATOM 1468 C CA . TRP A 1 186 ? 1.392 -5.754 22.943 1.00 91.56 186 TRP A CA 1
ATOM 1469 C C . TRP A 1 186 ? 0.299 -5.784 24.021 1.00 91.56 186 TRP A C 1
ATOM 1471 O O . TRP A 1 186 ? -0.131 -6.863 24.428 1.00 91.56 186 TRP A O 1
ATOM 1481 N N . TRP A 1 187 ? -0.227 -4.620 24.427 1.00 94.06 187 TRP A N 1
ATOM 1482 C CA . TRP A 1 187 ? -1.263 -4.534 25.468 1.00 94.06 187 TRP A CA 1
ATOM 1483 C C . TRP A 1 187 ? -2.564 -5.247 25.110 1.00 94.06 187 TRP A C 1
ATOM 1485 O O . TRP A 1 187 ? -3.259 -5.732 26.003 1.00 94.06 187 TRP A O 1
ATOM 1495 N N . ASN A 1 188 ? -2.902 -5.267 23.821 1.00 94.19 188 ASN A N 1
ATOM 1496 C CA . ASN A 1 188 ? -4.110 -5.898 23.297 1.00 94.19 188 ASN A CA 1
ATOM 1497 C C . ASN A 1 188 ? -3.852 -7.315 22.766 1.00 94.19 188 ASN A C 1
ATOM 1499 O O . ASN A 1 188 ? -4.738 -7.891 22.139 1.00 94.19 188 ASN A O 1
ATOM 1503 N N . SER A 1 189 ? -2.651 -7.865 22.987 1.00 93.12 189 SER A N 1
ATOM 1504 C CA . SER A 1 189 ? -2.249 -9.187 22.494 1.00 93.12 189 SER A CA 1
ATOM 1505 C C . SER A 1 189 ? -2.496 -9.367 20.987 1.00 93.12 189 SER A C 1
ATOM 1507 O O . SER A 1 189 ? -2.842 -10.454 20.527 1.00 93.12 189 SER A O 1
ATOM 1509 N N . ILE A 1 190 ? -2.324 -8.292 20.208 1.00 93.19 190 ILE A N 1
ATOM 1510 C CA . ILE A 1 190 ? -2.464 -8.318 18.751 1.00 93.19 190 ILE A CA 1
ATOM 1511 C C . ILE A 1 190 ? -1.261 -9.064 18.186 1.00 93.19 190 ILE A C 1
ATOM 1513 O O . ILE A 1 190 ? -0.116 -8.625 18.322 1.00 93.19 190 ILE A O 1
ATOM 1517 N N . HIS A 1 191 ? -1.521 -10.189 17.527 1.00 91.81 191 HIS A N 1
ATOM 1518 C CA . HIS A 1 191 ? -0.478 -10.970 16.881 1.00 91.81 191 HIS A CA 1
ATOM 1519 C C . HIS A 1 191 ? -0.002 -10.267 15.602 1.00 91.81 191 HIS A C 1
ATOM 1521 O O . HIS A 1 191 ? -0.626 -10.355 14.544 1.00 91.81 191 HIS A O 1
ATOM 1527 N N . VAL A 1 192 ? 1.124 -9.561 15.695 1.00 89.81 192 VAL A N 1
ATOM 1528 C CA . VAL A 1 192 ? 1.749 -8.900 14.545 1.00 89.81 192 VAL A CA 1
ATOM 1529 C C . VAL A 1 192 ? 2.644 -9.898 13.818 1.00 89.81 192 VAL A C 1
ATOM 1531 O O . VAL A 1 192 ? 3.618 -10.397 14.380 1.00 89.81 192 VAL A O 1
ATOM 1534 N N . VAL A 1 193 ? 2.353 -10.157 12.540 1.00 90.12 193 VAL A N 1
ATOM 1535 C CA . VAL A 1 193 ? 3.228 -10.960 11.675 1.00 90.12 193 VAL A CA 1
ATOM 1536 C C . VAL A 1 193 ? 4.510 -10.164 11.421 1.00 90.12 193 VAL A C 1
ATOM 1538 O O . VAL A 1 193 ? 4.570 -9.284 10.562 1.00 90.12 193 VAL A O 1
ATOM 1541 N N . GLY A 1 194 ? 5.540 -10.428 12.226 1.00 78.56 194 GLY A N 1
ATOM 1542 C CA . GLY A 1 194 ? 6.818 -9.729 12.134 1.00 78.56 194 GLY A CA 1
ATOM 1543 C C . GLY A 1 194 ? 7.483 -9.985 10.787 1.00 78.56 194 GLY A C 1
ATOM 1544 O O . GLY A 1 194 ? 7.420 -11.092 10.265 1.00 78.56 194 GLY A O 1
ATOM 1545 N N . ARG A 1 195 ? 8.164 -8.993 10.205 1.00 71.44 195 ARG A N 1
ATOM 1546 C CA . ARG A 1 195 ? 9.046 -9.218 9.048 1.00 71.44 195 ARG A CA 1
ATOM 1547 C C . ARG A 1 195 ? 10.280 -9.973 9.543 1.00 71.44 195 ARG A C 1
ATOM 1549 O O . ARG A 1 195 ? 10.841 -9.575 10.557 1.00 71.44 195 ARG A O 1
ATOM 1556 N N . ASN A 1 196 ? 10.697 -11.043 8.853 1.00 62.16 196 ASN A N 1
ATOM 1557 C CA . ASN A 1 196 ? 11.956 -11.715 9.174 1.00 62.16 196 ASN A CA 1
ATOM 1558 C C . ASN A 1 196 ? 13.026 -10.640 9.255 1.00 62.16 196 ASN A C 1
ATOM 1560 O O . ASN A 1 196 ? 13.129 -9.830 8.327 1.00 62.16 196 ASN A O 1
ATOM 1564 N N . GLY A 1 197 ? 13.737 -10.602 10.383 1.00 56.28 197 GLY A N 1
ATOM 1565 C CA . GLY A 1 197 ? 14.824 -9.674 10.621 1.00 56.28 197 GLY A CA 1
ATOM 1566 C C . GLY A 1 197 ? 15.889 -9.910 9.567 1.00 56.28 197 GLY A C 1
ATOM 1567 O O . GLY A 1 197 ? 16.833 -10.659 9.777 1.00 56.28 197 GLY A O 1
ATOM 1568 N N . GLN A 1 198 ? 15.731 -9.301 8.395 1.00 50.09 198 GLN A N 1
ATOM 1569 C CA . GLN A 1 198 ? 16.852 -9.062 7.522 1.00 50.09 198 GLN A CA 1
ATOM 1570 C C . GLN A 1 198 ? 17.703 -8.077 8.304 1.00 50.09 198 GLN A C 1
ATOM 1572 O O . GLN A 1 198 ? 17.464 -6.872 8.264 1.00 50.09 198 GLN A O 1
ATOM 1577 N N . ILE A 1 199 ? 18.683 -8.625 9.027 1.00 47.84 199 ILE A N 1
ATOM 1578 C CA . ILE A 1 199 ? 19.855 -7.941 9.582 1.00 47.84 199 ILE A CA 1
ATOM 1579 C C . ILE A 1 199 ? 20.698 -7.458 8.393 1.00 47.84 199 ILE A C 1
ATOM 1581 O O . ILE A 1 199 ? 21.865 -7.787 8.219 1.00 47.84 199 ILE A O 1
ATOM 1585 N N . ARG A 1 200 ? 20.073 -6.738 7.469 1.00 47.97 200 ARG A N 1
ATOM 1586 C CA . ARG A 1 200 ? 20.771 -5.955 6.482 1.00 47.97 200 ARG A CA 1
ATOM 1587 C C . ARG A 1 200 ? 20.681 -4.561 7.041 1.00 47.97 200 ARG A C 1
ATOM 1589 O O . ARG A 1 200 ? 19.584 -4.013 7.125 1.00 47.97 200 ARG A O 1
ATOM 1596 N N . ALA A 1 201 ? 21.826 -4.023 7.438 1.00 46.41 201 ALA A N 1
ATOM 1597 C CA . ALA A 1 201 ? 21.998 -2.595 7.594 1.00 46.41 201 ALA A CA 1
ATOM 1598 C C . ALA A 1 201 ? 21.576 -1.954 6.265 1.00 46.41 201 ALA A C 1
ATOM 1600 O O . ALA A 1 201 ? 22.355 -1.851 5.321 1.00 46.41 201 ALA A O 1
ATOM 1601 N N . THR A 1 202 ? 20.293 -1.624 6.124 1.00 51.88 202 THR A N 1
ATOM 1602 C CA . THR A 1 202 ? 19.852 -0.700 5.093 1.00 51.88 202 THR A CA 1
ATOM 1603 C C . THR A 1 202 ? 20.549 0.592 5.457 1.00 51.88 202 THR A C 1
ATOM 1605 O O . THR A 1 202 ? 20.182 1.208 6.457 1.00 51.88 202 THR A O 1
ATOM 1608 N N . ALA A 1 203 ? 21.601 0.925 4.710 1.00 54.78 203 ALA A N 1
ATOM 1609 C CA . ALA A 1 203 ? 22.369 2.156 4.822 1.00 54.78 203 ALA A CA 1
ATOM 1610 C C . ALA A 1 203 ? 21.468 3.347 4.455 1.00 54.78 203 ALA A C 1
ATOM 1612 O O . ALA A 1 203 ? 21.544 3.912 3.372 1.00 54.78 203 ALA A O 1
ATOM 1613 N N . GLY A 1 204 ? 20.522 3.646 5.337 1.00 60.91 204 GLY A N 1
ATOM 1614 C CA . GLY A 1 204 ? 19.480 4.634 5.154 1.00 60.91 204 GLY A CA 1
ATOM 1615 C C . GLY A 1 204 ? 18.780 4.917 6.476 1.00 60.91 204 GLY A C 1
ATOM 1616 O O . GLY A 1 204 ? 18.792 4.102 7.402 1.00 60.91 204 GLY A O 1
ATOM 1617 N N . ILE A 1 205 ? 18.134 6.077 6.542 1.00 61.22 205 ILE A N 1
ATOM 1618 C CA . ILE A 1 205 ? 17.429 6.601 7.721 1.00 61.22 205 ILE A CA 1
ATOM 1619 C C . ILE A 1 205 ? 16.494 5.560 8.382 1.00 61.22 205 ILE A C 1
ATOM 1621 O O . ILE A 1 205 ? 16.509 5.458 9.613 1.00 61.22 205 ILE A O 1
ATOM 1625 N N . PRO A 1 206 ? 15.740 4.713 7.639 1.00 58.19 206 PRO A N 1
ATOM 1626 C CA . PRO A 1 206 ? 14.916 3.671 8.257 1.00 58.19 206 PRO A CA 1
ATOM 1627 C C . PRO A 1 206 ? 15.716 2.613 9.031 1.00 58.19 206 PRO A C 1
ATOM 1629 O O . PRO A 1 206 ? 15.221 2.083 10.021 1.00 58.19 206 PRO A O 1
ATOM 1632 N N . GLY A 1 207 ? 16.933 2.284 8.587 1.00 56.94 207 GLY A N 1
ATOM 1633 C CA . GLY A 1 207 ? 17.800 1.306 9.250 1.00 56.94 207 GLY A CA 1
ATOM 1634 C C . GLY A 1 207 ? 18.390 1.843 10.551 1.00 56.94 207 GLY A C 1
ATOM 1635 O O . GLY A 1 207 ? 18.418 1.129 11.549 1.00 56.94 207 GLY A O 1
ATOM 1636 N N . LEU A 1 208 ? 18.768 3.126 10.559 1.00 54.38 208 LEU A N 1
ATOM 1637 C CA . LEU A 1 208 ? 19.295 3.818 11.742 1.00 54.38 208 LEU A CA 1
ATOM 1638 C C . LEU A 1 208 ? 18.228 4.022 12.828 1.00 54.38 208 LEU A C 1
ATOM 1640 O O . LEU A 1 208 ? 18.532 3.986 14.015 1.00 54.38 208 LEU A O 1
ATOM 1644 N N . THR A 1 209 ? 16.969 4.207 12.431 1.00 56.78 209 THR A N 1
ATOM 1645 C CA . THR A 1 209 ? 15.860 4.500 13.357 1.00 56.78 209 THR A CA 1
ATOM 1646 C C . THR A 1 209 ? 15.110 3.257 13.842 1.00 56.78 209 THR A C 1
ATOM 1648 O O . THR A 1 209 ? 14.554 3.274 14.939 1.00 56.78 209 THR A O 1
ATOM 1651 N N . LYS A 1 210 ? 15.081 2.158 13.070 1.00 54.31 210 LYS A N 1
ATOM 1652 C CA . LYS A 1 210 ? 14.374 0.922 13.467 1.00 54.31 210 LYS A CA 1
ATOM 1653 C C . LYS A 1 210 ? 15.174 0.006 14.389 1.00 54.31 210 LYS A C 1
ATOM 1655 O O . LYS A 1 210 ? 14.551 -0.711 15.172 1.00 54.31 210 LYS A O 1
ATOM 1660 N N . GLY A 1 211 ? 16.508 0.032 14.318 1.00 43.75 211 GLY A N 1
ATOM 1661 C CA . GLY A 1 211 ? 17.376 -0.832 15.130 1.00 43.75 211 GLY A CA 1
ATOM 1662 C C . GLY A 1 211 ? 17.197 -0.641 16.639 1.00 43.75 211 GLY A C 1
ATOM 1663 O O . GLY A 1 211 ? 17.293 -1.600 17.395 1.00 43.75 211 GLY A O 1
ATOM 1664 N N . THR A 1 212 ? 16.835 0.565 17.075 1.00 44.00 212 THR A N 1
ATOM 1665 C CA . THR A 1 212 ? 16.658 0.896 18.497 1.00 44.00 212 THR A CA 1
ATOM 1666 C C . THR A 1 212 ? 15.237 0.662 19.010 1.00 44.00 212 THR A C 1
ATOM 1668 O O . THR A 1 212 ? 15.038 0.508 20.208 1.00 44.00 212 THR A O 1
ATOM 1671 N N . ALA A 1 213 ? 14.224 0.609 18.138 1.00 42.12 213 ALA A N 1
ATOM 1672 C CA . ALA A 1 213 ? 12.828 0.537 18.575 1.00 42.12 213 ALA A CA 1
ATOM 1673 C C . ALA A 1 213 ? 12.404 -0.870 19.026 1.00 42.12 213 ALA A C 1
ATOM 1675 O O . ALA A 1 213 ? 11.704 -0.998 20.024 1.00 42.12 213 ALA A O 1
ATOM 1676 N N . TRP A 1 214 ? 12.838 -1.919 18.320 1.00 40.16 214 TRP A N 1
ATOM 1677 C CA . TRP A 1 214 ? 12.606 -3.304 18.752 1.00 40.16 214 TRP A CA 1
ATOM 1678 C C . TRP A 1 214 ? 13.532 -3.694 19.904 1.00 40.16 214 TRP A C 1
ATOM 1680 O O . TRP A 1 214 ? 13.082 -4.366 20.824 1.00 40.16 214 TRP A O 1
ATOM 1690 N N . ALA A 1 215 ? 14.775 -3.197 19.901 1.00 35.12 215 ALA A N 1
ATOM 1691 C CA . ALA A 1 215 ? 15.694 -3.341 21.027 1.00 35.12 215 ALA A CA 1
ATOM 1692 C C . ALA A 1 215 ? 15.115 -2.721 22.310 1.00 35.12 215 ALA A C 1
ATOM 1694 O O . ALA A 1 215 ? 15.117 -3.379 23.337 1.00 35.12 215 ALA A O 1
ATOM 1695 N N . ALA A 1 216 ? 14.489 -1.540 22.233 1.00 37.44 216 ALA A N 1
ATOM 1696 C CA . ALA A 1 216 ? 13.823 -0.920 23.380 1.00 37.44 216 ALA A CA 1
ATOM 1697 C C . ALA A 1 216 ? 12.577 -1.688 23.865 1.00 37.44 216 ALA A C 1
ATOM 1699 O O . ALA A 1 216 ? 12.263 -1.644 25.048 1.00 37.44 216 ALA A O 1
ATOM 1700 N N . VAL A 1 217 ? 11.847 -2.388 22.984 1.00 41.28 217 VAL A N 1
ATOM 1701 C CA . VAL A 1 217 ? 10.721 -3.260 23.388 1.00 41.28 217 VAL A CA 1
ATOM 1702 C C . VAL A 1 217 ? 11.231 -4.533 24.074 1.00 41.28 217 VAL A C 1
ATOM 1704 O O . VAL A 1 217 ? 10.601 -5.007 25.014 1.00 41.28 217 VAL A O 1
ATOM 1707 N N . VAL A 1 218 ? 12.385 -5.054 23.649 1.00 40.44 218 VAL A N 1
ATOM 1708 C CA . VAL A 1 218 ? 13.072 -6.173 24.316 1.00 40.44 218 VAL A CA 1
ATOM 1709 C C . VAL A 1 218 ? 13.692 -5.726 25.650 1.00 40.44 218 VAL A C 1
ATOM 1711 O O . VAL A 1 218 ? 13.526 -6.416 26.644 1.00 40.44 218 VAL A O 1
ATOM 1714 N N . GLU A 1 219 ? 14.281 -4.532 25.744 1.00 33.50 219 GLU A N 1
ATOM 1715 C CA . GLU A 1 219 ? 14.730 -3.954 27.026 1.00 33.50 219 GLU A CA 1
ATOM 1716 C C . GLU A 1 219 ? 13.554 -3.638 27.967 1.00 33.50 219 GLU A C 1
ATOM 1718 O O . GLU A 1 219 ? 13.658 -3.794 29.181 1.00 33.50 219 GLU A O 1
ATOM 1723 N N . LEU A 1 220 ? 12.394 -3.240 27.431 1.00 41.34 220 LEU A N 1
ATOM 1724 C CA . LEU A 1 220 ? 11.162 -3.089 28.211 1.00 41.34 220 LEU A CA 1
ATOM 1725 C C . LEU A 1 220 ? 10.616 -4.431 28.710 1.00 41.34 220 LEU A C 1
ATOM 1727 O O . LEU A 1 220 ? 9.963 -4.449 29.748 1.00 41.34 220 LEU A O 1
ATOM 1731 N N . HIS A 1 221 ? 10.884 -5.539 28.016 1.00 45.38 221 HIS A N 1
ATOM 1732 C CA . HIS A 1 221 ? 10.576 -6.882 28.509 1.00 45.38 221 HIS A CA 1
ATOM 1733 C C . HIS A 1 221 ? 11.431 -7.224 29.743 1.00 45.38 221 HIS A C 1
ATOM 1735 O O . HIS A 1 221 ? 10.902 -7.777 30.706 1.00 45.38 221 HIS A O 1
ATOM 1741 N N . ASP A 1 222 ? 12.699 -6.801 29.769 1.00 42.16 222 ASP A N 1
ATOM 1742 C CA . ASP A 1 222 ? 13.572 -6.946 30.944 1.00 42.16 222 ASP A CA 1
ATOM 1743 C C . ASP A 1 222 ? 13.180 -5.996 32.086 1.00 42.16 222 ASP A C 1
ATOM 1745 O O . ASP A 1 222 ? 13.188 -6.391 33.252 1.00 42.16 222 ASP A O 1
ATOM 1749 N N . LEU A 1 223 ? 12.737 -4.773 31.782 1.00 41.03 223 LEU A N 1
ATOM 1750 C CA . LEU A 1 223 ? 12.257 -3.820 32.792 1.00 41.03 223 LEU A CA 1
ATOM 1751 C C . LEU A 1 223 ? 10.837 -4.120 33.302 1.00 41.03 223 LEU A C 1
ATOM 1753 O O . LEU A 1 223 ? 10.512 -3.748 34.425 1.00 41.03 223 LEU A O 1
ATOM 1757 N N . ALA A 1 224 ? 9.993 -4.824 32.543 1.00 44.72 224 ALA A N 1
ATOM 1758 C CA . ALA A 1 224 ? 8.673 -5.279 32.998 1.00 44.72 224 ALA A CA 1
ATOM 1759 C C . ALA A 1 224 ? 8.750 -6.421 34.033 1.00 44.72 224 ALA A C 1
ATOM 1761 O O . ALA A 1 224 ? 7.734 -6.767 34.638 1.00 44.72 224 ALA A O 1
ATOM 1762 N N . SER A 1 225 ? 9.949 -6.970 34.275 1.00 45.00 225 SER A N 1
ATOM 1763 C CA . SER A 1 225 ? 10.231 -7.831 35.430 1.00 45.00 225 SER A CA 1
ATOM 1764 C C . SER A 1 225 ? 10.263 -7.058 36.759 1.00 45.00 225 SER A C 1
ATOM 1766 O O . SER A 1 225 ? 10.105 -7.658 37.823 1.00 45.00 225 SER A O 1
ATOM 1768 N N . LEU A 1 226 ? 10.376 -5.720 36.724 1.00 44.75 226 LEU A N 1
ATOM 1769 C CA . LEU A 1 226 ? 10.138 -4.874 37.889 1.00 44.75 226 LEU A CA 1
ATOM 1770 C C . LEU A 1 226 ? 8.631 -4.733 38.101 1.00 44.75 226 LEU A C 1
ATOM 1772 O O . LEU A 1 226 ? 7.902 -4.146 37.306 1.00 44.75 226 LEU A O 1
ATOM 1776 N N . GLN A 1 227 ? 8.207 -5.304 39.220 1.00 43.84 227 GLN A N 1
ATOM 1777 C CA . GLN A 1 227 ? 6.867 -5.575 39.731 1.00 43.84 227 GLN A CA 1
ATOM 1778 C C . GLN A 1 227 ? 5.975 -4.328 39.944 1.00 43.84 227 GLN A C 1
ATOM 1780 O O . GLN A 1 227 ? 5.314 -4.184 40.971 1.00 43.84 227 GLN A O 1
ATOM 1785 N N . ILE A 1 228 ? 5.914 -3.399 38.990 1.00 51.81 228 ILE A N 1
ATOM 1786 C CA . ILE A 1 228 ? 4.914 -2.334 38.989 1.00 51.81 228 ILE A CA 1
ATOM 1787 C C . ILE A 1 228 ? 3.615 -2.946 38.472 1.00 51.81 228 ILE A C 1
ATOM 1789 O O . ILE A 1 228 ? 3.510 -3.366 37.322 1.00 51.81 228 ILE A O 1
ATOM 1793 N N . SER A 1 229 ? 2.617 -3.006 39.353 1.00 55.72 229 SER A N 1
ATOM 1794 C CA . SER A 1 229 ? 1.302 -3.582 39.079 1.00 55.72 229 SER A CA 1
ATOM 1795 C C . SER A 1 229 ? 0.748 -3.082 37.740 1.00 55.72 229 SER A C 1
ATOM 1797 O O . SER A 1 229 ? 0.431 -1.899 37.583 1.00 55.72 229 SER A O 1
ATOM 1799 N N . LEU A 1 230 ? 0.589 -4.003 36.783 1.00 53.16 230 LEU A N 1
ATOM 1800 C CA . LEU A 1 230 ? 0.000 -3.788 35.453 1.00 53.16 230 LEU A CA 1
ATOM 1801 C C . LEU A 1 230 ? -1.327 -2.999 35.522 1.00 53.16 230 LEU A C 1
ATOM 1803 O O . LEU A 1 230 ? -1.710 -2.287 34.593 1.00 53.16 230 LEU A O 1
ATOM 1807 N N . SER A 1 231 ? -2.022 -3.114 36.655 1.00 57.81 231 SER A N 1
ATOM 1808 C CA . SER A 1 231 ? -3.251 -2.415 37.027 1.00 57.81 231 SER A CA 1
ATOM 1809 C C . SER A 1 231 ? -3.081 -0.895 37.136 1.00 57.81 231 SER A C 1
ATOM 1811 O O . SER A 1 231 ? -3.954 -0.148 36.697 1.00 57.81 231 SER A O 1
ATOM 1813 N N . VAL A 1 232 ? -1.959 -0.423 37.687 1.00 68.56 232 VAL A N 1
ATOM 1814 C CA . VAL A 1 232 ? -1.653 1.008 37.861 1.00 68.56 232 VAL A CA 1
ATOM 1815 C C . VAL A 1 232 ? -1.343 1.641 36.508 1.00 68.56 232 VAL A C 1
ATOM 1817 O O . VAL A 1 232 ? -1.918 2.674 36.165 1.00 68.56 232 VAL A O 1
ATOM 1820 N N . TRP A 1 233 ? -0.546 0.963 35.681 1.00 63.16 233 TRP A N 1
ATOM 1821 C CA . TRP A 1 233 ? -0.250 1.404 34.317 1.00 63.16 233 TRP A CA 1
ATOM 1822 C C . TRP A 1 233 ? -1.496 1.433 33.422 1.00 63.16 233 TRP A C 1
ATOM 1824 O O . TRP A 1 233 ? -1.745 2.433 32.748 1.00 63.16 233 TRP A O 1
ATOM 1834 N N . LYS A 1 234 ? -2.358 0.405 33.492 1.00 62.53 234 LYS A N 1
ATOM 1835 C CA . LYS A 1 234 ? -3.663 0.401 32.802 1.00 62.53 234 LYS A CA 1
ATOM 1836 C C . LYS A 1 234 ? -4.540 1.593 33.205 1.00 62.53 234 LYS A C 1
ATOM 1838 O O . LYS A 1 234 ? -5.253 2.141 32.364 1.00 62.53 234 LYS A O 1
ATOM 1843 N N . LYS A 1 235 ? -4.489 2.012 34.475 1.00 71.31 235 LYS A N 1
ATOM 1844 C CA . LYS A 1 235 ? -5.272 3.140 35.007 1.00 71.31 235 LYS A CA 1
ATOM 1845 C C . LYS A 1 235 ? -4.704 4.499 34.580 1.00 71.31 235 LYS A C 1
ATOM 1847 O O . LYS A 1 235 ? -5.480 5.403 34.281 1.00 71.31 235 LYS A O 1
ATOM 1852 N N . ILE A 1 236 ? -3.379 4.626 34.500 1.00 69.44 236 ILE A N 1
ATOM 1853 C CA . ILE A 1 236 ? -2.684 5.837 34.036 1.00 69.44 236 ILE A CA 1
ATOM 1854 C C . ILE A 1 236 ? -2.874 6.030 32.525 1.00 69.44 236 ILE A C 1
ATOM 1856 O O . ILE A 1 236 ? -3.264 7.111 32.092 1.00 69.44 236 ILE A O 1
ATOM 1860 N N . ILE A 1 237 ? -2.721 4.975 31.719 1.00 59.34 237 ILE A N 1
ATOM 1861 C CA . ILE A 1 237 ? -2.907 5.056 30.260 1.00 59.34 237 ILE A CA 1
ATOM 1862 C C . ILE A 1 237 ? -4.361 5.346 29.885 1.00 59.34 237 ILE A C 1
ATOM 1864 O O . ILE A 1 237 ? -4.606 6.205 29.040 1.00 59.34 237 ILE A O 1
ATOM 1868 N N . ARG A 1 238 ? -5.344 4.694 30.531 1.00 66.62 238 ARG A N 1
ATOM 1869 C CA . ARG A 1 238 ? -6.768 5.006 30.297 1.00 66.62 238 ARG A CA 1
ATOM 1870 C C . ARG A 1 238 ? -7.107 6.469 30.591 1.00 66.62 238 ARG A C 1
ATOM 1872 O O . ARG A 1 238 ? -8.035 6.994 29.988 1.00 66.62 238 ARG A O 1
ATOM 1879 N N . ARG A 1 239 ? -6.364 7.121 31.493 1.00 61.44 239 ARG A N 1
ATOM 1880 C CA . ARG A 1 239 ? -6.505 8.554 31.786 1.00 61.44 239 ARG A CA 1
ATOM 1881 C C . ARG A 1 239 ? -5.773 9.451 30.785 1.00 61.44 239 ARG A C 1
ATOM 1883 O O . ARG A 1 239 ? -6.275 10.529 30.499 1.00 61.44 239 ARG A O 1
ATOM 1890 N N . LEU A 1 240 ? -4.629 9.020 30.253 1.00 54.69 240 LEU A N 1
ATOM 1891 C CA . LEU A 1 240 ? -3.820 9.816 29.320 1.00 54.69 240 LEU A CA 1
ATOM 1892 C C . LEU A 1 240 ? -4.307 9.746 27.865 1.00 54.69 240 LEU A C 1
ATOM 1894 O O . LEU A 1 240 ? -4.114 10.700 27.119 1.00 54.69 240 LEU A O 1
ATOM 1898 N N . PHE A 1 241 ? -4.984 8.665 27.464 1.00 52.91 241 PHE A N 1
ATOM 1899 C CA . PHE A 1 241 ? -5.388 8.440 26.069 1.00 52.91 241 PHE A CA 1
ATOM 1900 C C . PHE A 1 241 ? -6.902 8.219 25.853 1.00 52.91 241 PHE A C 1
ATOM 1902 O O . PHE A 1 241 ? -7.289 7.291 25.137 1.00 52.91 241 PHE A O 1
ATOM 1909 N N . PRO A 1 242 ? -7.805 9.069 26.385 1.00 50.31 242 PRO A N 1
ATOM 1910 C CA . PRO A 1 242 ? -9.240 8.943 26.110 1.00 50.31 242 PRO A CA 1
ATOM 1911 C C . PRO A 1 242 ? -9.559 9.130 24.617 1.00 50.31 242 PRO A C 1
ATOM 1913 O O . PRO A 1 242 ? -10.444 8.465 24.084 1.00 50.31 242 PRO A O 1
ATOM 1916 N N . ARG A 1 243 ? -8.782 9.958 23.900 1.00 45.38 243 ARG A N 1
ATOM 1917 C CA . ARG A 1 243 ? -8.935 10.173 22.449 1.00 45.38 243 ARG A CA 1
ATOM 1918 C C . ARG A 1 243 ? -8.650 8.924 21.614 1.00 45.38 243 ARG A C 1
ATOM 1920 O O . ARG A 1 243 ? -9.285 8.734 20.583 1.00 45.38 243 ARG A O 1
ATOM 1927 N N . LEU A 1 244 ? -7.750 8.057 22.076 1.00 42.25 244 LEU A N 1
ATOM 1928 C CA . LEU A 1 244 ? -7.387 6.821 21.379 1.00 42.25 244 LEU A CA 1
ATOM 1929 C C . LEU A 1 244 ? -8.494 5.763 21.524 1.00 42.25 244 LEU A C 1
ATOM 1931 O O . LEU A 1 244 ? -8.759 5.017 20.589 1.00 42.25 244 LEU A O 1
ATOM 1935 N N . LEU A 1 245 ? -9.215 5.765 22.654 1.00 40.69 245 LEU A N 1
ATOM 1936 C CA . LEU A 1 245 ? -10.385 4.907 22.872 1.00 40.69 245 LEU A CA 1
ATOM 1937 C C . LEU A 1 245 ? -11.617 5.381 22.075 1.00 40.69 245 LEU A C 1
ATOM 1939 O O . LEU A 1 245 ? -12.341 4.560 21.515 1.00 40.69 245 LEU A O 1
ATOM 1943 N N . VAL A 1 246 ? -11.823 6.701 21.981 1.00 40.19 246 VAL A N 1
ATOM 1944 C CA . VAL A 1 246 ? -12.901 7.312 21.176 1.00 40.19 246 VAL A CA 1
ATOM 1945 C C . VAL A 1 246 ? -12.679 7.079 19.678 1.00 40.19 246 VAL A C 1
ATOM 1947 O O . VAL A 1 246 ? -13.636 6.817 18.951 1.00 40.19 246 VAL A O 1
ATOM 1950 N N . LEU A 1 247 ? -11.422 7.091 19.223 1.00 35.22 247 LEU A N 1
ATOM 1951 C CA . LEU A 1 247 ? -11.067 6.704 17.857 1.00 35.22 247 LEU A CA 1
ATOM 1952 C C . LEU A 1 247 ? -11.452 5.250 17.557 1.00 35.22 247 LEU A C 1
ATOM 1954 O O . LEU A 1 247 ? -11.957 4.992 16.478 1.00 35.22 247 LEU A O 1
ATOM 1958 N N . VAL A 1 248 ? -11.311 4.317 18.502 1.00 33.44 248 VAL A N 1
ATOM 1959 C CA . VAL A 1 248 ? -11.670 2.902 18.278 1.00 33.44 248 VAL A CA 1
ATOM 1960 C C . VAL A 1 248 ? -13.189 2.663 18.310 1.00 33.44 248 VAL A C 1
ATOM 1962 O O . VAL A 1 248 ? -13.684 1.815 17.572 1.00 33.44 248 VAL A O 1
ATOM 1965 N N . GLN A 1 249 ? -13.953 3.409 19.118 1.00 29.66 249 GLN A N 1
ATOM 1966 C CA . GLN A 1 249 ? -15.406 3.204 19.241 1.00 29.66 249 GLN A CA 1
ATOM 1967 C C . GLN A 1 249 ? -16.238 3.807 18.097 1.00 29.66 249 GLN A C 1
ATOM 1969 O O . GLN A 1 249 ? -17.322 3.299 17.822 1.00 29.66 249 GLN A O 1
ATOM 1974 N N . ASN A 1 250 ? -15.743 4.833 17.395 1.00 26.88 250 ASN A N 1
ATOM 1975 C CA . ASN A 1 250 ? -16.456 5.456 16.266 1.00 26.88 250 ASN A CA 1
ATOM 1976 C C . ASN A 1 250 ? -16.147 4.829 14.894 1.00 26.88 250 ASN A C 1
ATOM 1978 O O . ASN A 1 250 ? -16.639 5.297 13.867 1.00 26.88 250 ASN A O 1
ATOM 1982 N N . TRP A 1 251 ? -15.354 3.756 14.846 1.00 32.16 251 TRP A N 1
ATOM 1983 C CA . TRP A 1 251 ? -15.038 3.050 13.604 1.00 32.16 251 TRP A CA 1
ATOM 1984 C C . TRP A 1 251 ? -16.124 2.024 13.266 1.00 32.16 251 TRP A C 1
ATOM 1986 O O . TRP A 1 251 ? -15.931 0.816 13.356 1.00 32.16 251 TRP A O 1
ATOM 1996 N N . ASN A 1 252 ? -17.278 2.528 12.828 1.00 26.55 252 ASN A N 1
ATOM 1997 C CA . ASN A 1 252 ? -18.307 1.750 12.128 1.00 26.55 252 ASN A CA 1
ATOM 1998 C C . ASN A 1 252 ? -18.054 1.728 10.602 1.00 26.55 252 ASN A C 1
ATOM 2000 O O . ASN A 1 252 ? -18.983 1.661 9.800 1.00 26.55 252 ASN A O 1
ATOM 2004 N N . LEU A 1 253 ? -16.785 1.818 10.184 1.00 32.22 253 LEU A N 1
ATOM 2005 C CA . LEU A 1 253 ? -16.383 1.660 8.789 1.00 32.22 253 LEU A CA 1
ATOM 2006 C C . LEU A 1 253 ? -16.151 0.175 8.495 1.00 32.22 253 LEU A C 1
ATOM 2008 O O . LEU A 1 253 ? -15.475 -0.519 9.254 1.00 32.22 253 LEU A O 1
ATOM 2012 N N . LYS A 1 254 ? -16.653 -0.298 7.351 1.00 27.30 254 LYS A N 1
ATOM 2013 C CA . LYS A 1 254 ? -16.143 -1.514 6.707 1.00 27.30 254 LYS A CA 1
ATOM 2014 C C . LYS A 1 254 ? -14.682 -1.247 6.333 1.00 27.30 254 LYS A C 1
ATOM 2016 O O . LYS A 1 254 ? -14.408 -0.650 5.298 1.00 27.30 254 LYS A O 1
ATOM 2021 N N . VAL A 1 255 ? -13.759 -1.596 7.222 1.00 27.41 255 VAL A N 1
ATOM 2022 C CA . VAL A 1 255 ? -12.318 -1.464 6.998 1.00 27.41 255 VAL A CA 1
ATOM 2023 C C . VAL A 1 255 ? -11.824 -2.729 6.298 1.00 27.41 255 VAL A C 1
ATOM 2025 O O . VAL A 1 255 ? -11.982 -3.823 6.831 1.00 27.41 255 VAL A O 1
ATOM 2028 N N . LEU A 1 256 ? -11.238 -2.569 5.111 1.00 33.34 256 LEU A N 1
ATOM 2029 C CA . LEU A 1 256 ? -10.504 -3.610 4.386 1.00 33.34 256 LEU A CA 1
ATOM 2030 C C . LEU A 1 256 ? -9.000 -3.405 4.620 1.00 33.34 256 LEU A C 1
ATOM 2032 O O . LEU A 1 256 ? -8.517 -2.276 4.511 1.00 33.34 256 LEU A O 1
ATOM 2036 N N . LEU A 1 257 ? -8.301 -4.486 4.976 1.00 35.16 257 LEU A N 1
ATOM 2037 C CA . LEU A 1 257 ? -6.843 -4.575 5.119 1.00 35.16 257 LEU A CA 1
ATOM 2038 C C . LEU A 1 257 ? -6.274 -5.478 4.025 1.00 35.16 257 LEU A C 1
ATOM 2040 O O . LEU A 1 257 ? -6.922 -6.508 3.730 1.00 35.16 257 LEU A O 1
#

pLDDT: mean 74.05, std 20.58, range [26.55, 95.5]

Nearest PDB structures (foldseek):
  6scy-assembly1_B  TM=5.761E-01  e=1.316E-01  Methanococcus maripaludis S2

Solvent-accessible surface area (backbone atoms only — not comparable to full-atom values): 15722 Å² total; per-residue (Å²): 134,87,80,77,81,73,79,78,79,76,88,52,67,70,60,50,52,62,52,44,65,87,43,84,81,52,62,83,70,94,81,61,78,36,48,81,56,29,66,70,52,47,61,72,46,42,95,48,79,68,58,60,59,52,50,46,53,57,42,43,73,76,72,42,76,40,70,74,69,56,69,56,104,80,64,94,63,52,29,62,55,49,47,50,51,54,52,67,71,41,94,41,76,64,51,39,54,49,51,51,53,52,52,52,51,51,54,51,51,46,52,34,49,60,69,70,39,57,61,46,71,43,92,43,23,24,54,57,46,53,55,50,51,54,54,34,42,78,70,70,44,56,86,54,52,64,51,73,73,63,34,70,48,70,72,92,63,79,82,84,52,100,77,66,81,43,32,35,48,42,51,87,33,47,90,37,44,57,67,56,53,51,52,50,32,59,76,67,67,53,70,72,84,72,76,80,81,69,88,59,83,48,93,46,71,69,41,73,59,49,63,55,56,58,51,50,54,53,52,45,57,63,53,62,69,53,87,67,58,68,66,57,54,54,53,51,49,59,69,74,41,54,68,63,54,53,57,63,73,70,61,85,63,93,58,66,100

Organism: NCBI:txid495285

Secondary structure (DSSP, 8-state):
-----PPP----HHHHHHHHTT-TTPPP----GGGGG-HHHHHHH-SSTHHHHHHHHHHHHTT--GGGT---TT----HHHHHHHHHHH-SSHHHHHHHHHHHHHHHHHHHHHHTT-SEEE----HHHHHHHHHHHHHTTGGGGHHHHHSEEE--SS-S-STT--PEEEE-TTTTS-HHHHHHHHHHTT----PPP------SSHHHHHHHHHHHHHHHHHHHTTS---HHHHHHHHHHH-HHHHHHHHT--S----

InterPro domains:
  IPR014729 Rossmann-like alpha/beta/alpha sandwich fold [G3DSA:3.40.50.620] (68-210)
  IPR019407 Cytoplasmic tRNA 2-thiolation protein 2 [PTHR20882] (13-196)

Sequence (257 aa):
MAITYKPQTRDRTNEIIKALAPYPKFDLVPLRLEYAFDDSWWRSITTTDQDRSQLTIELGKDGLYTEALRHGPSCDLSPVDALRTYLASLPTQTAISSAIRILVRLLLLYTARSRRASHLLLGMSLTTLSISLISCISQGGGHSMREEFQEEWYHGIPATTENADAIRVVRPLRDVTMKECSMFAWWNSIHVVGRNGQIRATAGIPGLTKGTAWAAVVELHDLASLQISLSVWKKIIRRLFPRLLVLVQNWNLKVLL